Protein AF-A0A0U5G903-F1 (afdb_monomer)

Organism: Aspergillus calidoustus (NCBI:txid454130)

pLDDT: mean 80.15, std 19.23, range [27.41, 97.19]

Radius of gyration: 25.87 Å; Cα contacts (8 Å, |Δi|>4): 267; chains: 1; bounding box: 78×70×59 Å

Solvent-accessible surface area (backbone atoms only — not comparable to full-atom values): 19249 Å² total; per-residue (Å²): 139,86,89,85,83,87,89,78,86,83,84,82,90,82,92,77,82,84,83,79,85,84,84,78,91,81,90,80,86,76,85,75,76,83,71,77,80,76,66,64,77,61,52,74,67,58,49,51,54,47,32,60,74,69,70,55,80,85,77,70,96,72,55,81,90,75,46,58,74,77,49,39,68,55,55,50,51,54,58,53,55,73,69,65,47,68,85,56,57,73,64,58,85,56,73,97,38,63,57,57,46,50,53,48,51,54,52,45,52,50,50,53,51,47,52,53,51,52,51,52,41,58,76,67,66,56,51,71,67,57,51,46,65,71,41,48,55,68,74,48,40,70,54,73,38,59,56,54,32,93,87,78,72,22,23,64,64,78,74,93,71,77,88,69,60,78,47,67,70,60,29,54,55,47,51,55,58,54,72,73,61,47,70,43,80,77,56,67,73,66,48,53,66,54,50,76,78,48,83,84,68,58,64,36,42,76,40,68,59,43,48,45,53,43,87,93,39,63,80,44,34,60,35,42,32,71,76,31,48,43,55,28,37,35,23,30,40,61,41,74,68,53,50,54,54,41,74,75,38,79,85,63,67,46,58,41,51,62,97,56,87,50,51,27,60,53,76,45,79,44,76,85,77,79,72,76,92,51,81,77,60,59,70,57,49,68,45,40,49,63,57,49,49,49,38,47,54,39,54,52,50,50,55,51,65,75,72,111

Mean predicted aligned error: 11.22 Å

Foldseek 3Di:
DDDDDDDDDDDDDDDDDDDDDDDDDDDDDDDPDDDDDQQDADDLVRLVVVCVVVVNDDDDDDDLVRDDPQCSQVVVLVVVVVVDDLVDQLPDCPDPPVLVNVQSVVLNVLVVQLVVQVVVCVVVVHDPVSNCVRRVCSVCVVQVDAQAQPPPRAGCDDDPGDDAHSDPVSRVVVVVVVVPHDHDPDDPVVSVVVVVPDDRDGQKDKDAQFQFADPVCVVCNSHARRPQGFRMWMFTFCDPVNVVVCVVPVVQDFGRTPPDDGGGQTDDTDHDDDCPPPPPCSVVCSSCRVVVVRSVVSVVVVVVVVVD

Sequence (308 aa):
MKRRLPTCPYPMGGYLPPLKRLTSPDGIQPRISAMPPTARKSSPEQQRALLEKYNISIEGPVRPRDWPEKYSSIFALVRDAEKVCYEVYYRTDVRNDIARLLQVAQMSNRVEELVSRAYNLRMTSANEETWRMETEELILQRFKAEVDCHMCNKRRWLSDIQALPSCPIATEKLKRIQSTRSLCRCEEPVRAKWLAGSTPQQSFMAHAGCTVVDNSMLEIQNKVLAHHKPDRVISLERTHDIKRLMAANDDITPTVIKNDMDSCFPFLVIEAKSEKGTVGFDSIERQTAFPIRAMLDIQKRLETAGSA

Structure (mmCIF, N/CA/C/O backbone):
data_AF-A0A0U5G903-F1
#
_entry.id   AF-A0A0U5G903-F1
#
loop_
_atom_site.group_PDB
_atom_site.id
_atom_site.type_symbol
_atom_site.label_atom_id
_atom_site.label_alt_id
_atom_site.label_comp_id
_atom_site.label_asym_id
_atom_site.label_entity_id
_atom_site.label_seq_id
_atom_site.pdbx_PDB_ins_code
_atom_site.Cartn_x
_atom_site.Cartn_y
_atom_site.Cartn_z
_atom_site.occupancy
_atom_site.B_iso_or_equiv
_atom_site.auth_seq_id
_atom_site.auth_comp_id
_atom_site.auth_asym_id
_atom_site.auth_atom_id
_atom_site.pdbx_PDB_model_num
ATOM 1 N N . MET A 1 1 ? 51.072 14.874 3.341 1.00 37.84 1 MET A N 1
ATOM 2 C CA . MET A 1 1 ? 51.331 16.307 3.609 1.00 37.84 1 MET A CA 1
ATOM 3 C C . MET A 1 1 ? 50.118 16.904 4.306 1.00 37.84 1 MET A C 1
ATOM 5 O O . MET A 1 1 ? 49.009 16.733 3.825 1.00 37.84 1 MET A O 1
ATOM 9 N N . LYS A 1 2 ? 50.321 17.505 5.483 1.00 30.59 2 LYS A N 1
ATOM 10 C CA . LYS A 1 2 ? 49.299 18.215 6.273 1.00 30.59 2 LYS A CA 1
ATOM 11 C C . LYS A 1 2 ? 49.214 19.683 5.824 1.00 30.59 2 LYS A C 1
ATOM 13 O O . LYS A 1 2 ? 50.254 20.230 5.469 1.00 30.59 2 LYS A O 1
ATOM 18 N N . ARG A 1 3 ? 48.048 20.308 6.082 1.00 27.67 3 ARG A N 1
ATOM 19 C CA . ARG A 1 3 ? 47.694 21.760 6.063 1.00 27.67 3 ARG A CA 1
ATOM 20 C C . ARG A 1 3 ? 47.118 22.256 4.729 1.00 27.67 3 ARG A C 1
ATOM 22 O O . ARG A 1 3 ? 47.632 21.880 3.693 1.00 27.67 3 ARG A O 1
ATOM 29 N N . ARG A 1 4 ? 46.106 23.130 4.671 1.00 27.64 4 ARG A N 1
ATOM 30 C CA . ARG A 1 4 ? 45.238 23.842 5.644 1.00 27.64 4 ARG A CA 1
ATOM 31 C C . ARG A 1 4 ? 44.055 24.386 4.813 1.00 27.64 4 ARG A C 1
ATOM 33 O O . ARG A 1 4 ? 44.289 24.812 3.689 1.00 27.64 4 ARG A O 1
ATOM 40 N N . LEU A 1 5 ? 42.844 24.439 5.367 1.00 30.75 5 LEU A N 1
ATOM 41 C CA . LEU A 1 5 ? 41.755 25.287 4.853 1.00 30.75 5 LEU A CA 1
ATOM 42 C C . LEU A 1 5 ? 41.416 26.369 5.896 1.00 30.75 5 LEU A C 1
ATOM 44 O O . LEU A 1 5 ? 41.695 26.159 7.081 1.00 30.75 5 LEU A O 1
ATOM 48 N N . PRO A 1 6 ? 40.927 27.543 5.459 1.00 32.72 6 PRO A N 1
ATOM 49 C CA . PRO A 1 6 ? 41.022 28.782 6.219 1.00 32.72 6 PRO A CA 1
ATOM 50 C C . PRO A 1 6 ? 39.906 28.959 7.252 1.00 32.72 6 PRO A C 1
ATOM 52 O O . PRO A 1 6 ? 38.760 28.558 7.070 1.00 32.72 6 PRO A O 1
ATOM 55 N N . THR A 1 7 ? 40.290 29.612 8.342 1.00 30.00 7 THR A N 1
ATOM 56 C CA . THR A 1 7 ? 39.456 30.111 9.434 1.00 30.00 7 THR A CA 1
ATOM 57 C C . THR A 1 7 ? 38.572 31.266 8.966 1.00 30.00 7 THR A C 1
ATOM 59 O O . THR A 1 7 ? 39.087 32.242 8.421 1.00 30.00 7 THR A O 1
ATOM 62 N N . CYS A 1 8 ? 37.270 31.188 9.242 1.00 30.03 8 CYS A N 1
ATOM 63 C CA . CYS A 1 8 ? 36.337 32.308 9.122 1.00 30.03 8 CYS A CA 1
ATOM 64 C C . CYS A 1 8 ? 35.988 32.826 10.535 1.00 30.03 8 CYS A C 1
ATOM 66 O O . CYS A 1 8 ? 35.714 31.997 11.410 1.00 30.03 8 CYS A O 1
ATOM 68 N N . PRO A 1 9 ? 36.034 34.145 10.801 1.00 33.22 9 PRO A N 1
ATOM 69 C CA . PRO A 1 9 ? 35.799 34.703 12.128 1.00 33.22 9 PRO A CA 1
ATOM 70 C C . PRO A 1 9 ? 34.315 35.032 12.352 1.00 33.22 9 PRO A C 1
ATOM 72 O O . PRO A 1 9 ? 33.683 35.699 11.536 1.00 33.22 9 PRO A O 1
ATOM 75 N N . TYR A 1 10 ? 33.778 34.615 13.498 1.00 34.00 10 TYR A N 1
ATOM 76 C CA . TYR A 1 10 ? 32.550 35.173 14.071 1.00 34.00 10 TYR A CA 1
ATOM 77 C C . TYR A 1 10 ? 32.873 36.451 14.857 1.00 34.00 10 TYR A C 1
ATOM 79 O O . TYR A 1 10 ? 33.847 36.451 15.615 1.00 34.00 10 TYR A O 1
ATOM 87 N N . PRO A 1 11 ? 32.014 37.481 14.811 1.00 35.19 11 PRO A N 1
ATOM 88 C CA . PRO A 1 11 ? 31.857 38.420 15.905 1.00 35.19 11 PRO A CA 1
ATOM 89 C C . PRO A 1 11 ? 30.632 38.085 16.768 1.00 35.19 11 PRO A C 1
ATOM 91 O O . PRO A 1 11 ? 29.598 37.600 16.311 1.00 35.19 11 PRO A O 1
ATOM 94 N N . MET A 1 12 ? 30.817 38.362 18.053 1.00 31.81 12 MET A N 1
ATOM 95 C CA . MET A 1 12 ? 29.914 38.181 19.182 1.00 31.81 12 MET A CA 1
ATOM 96 C C . MET A 1 12 ? 28.789 39.226 19.230 1.00 31.81 12 MET A C 1
ATOM 98 O O . MET A 1 12 ? 29.006 40.380 18.880 1.00 31.81 12 MET A O 1
ATOM 102 N N . GLY A 1 13 ? 27.678 38.848 19.873 1.00 27.41 13 GLY A N 1
ATOM 103 C CA . GLY A 1 13 ? 27.028 39.696 20.880 1.00 27.41 13 GLY A CA 1
ATOM 104 C C . GLY A 1 13 ? 25.846 40.557 20.426 1.00 27.41 13 GLY A C 1
ATOM 105 O O . GLY A 1 13 ? 26.008 41.557 19.740 1.00 27.41 13 GLY A O 1
ATOM 106 N N . GLY A 1 14 ? 24.659 40.229 20.941 1.00 28.02 14 GLY A N 1
ATOM 107 C CA . GLY A 1 14 ? 23.480 41.094 20.902 1.00 28.02 14 GLY A CA 1
ATOM 108 C C . GLY A 1 14 ? 22.380 40.571 21.824 1.00 28.02 14 GLY A C 1
ATOM 109 O O . GLY A 1 14 ? 21.534 39.790 21.405 1.00 28.02 14 GLY A O 1
ATOM 110 N N . TYR A 1 15 ? 22.426 40.972 23.096 1.00 30.17 15 TYR A N 1
ATOM 111 C CA . TYR A 1 15 ? 21.359 40.771 24.079 1.00 30.17 15 TYR A CA 1
ATOM 112 C C . TYR A 1 15 ? 20.106 41.560 23.657 1.00 30.17 15 TYR A C 1
ATOM 114 O O . TYR A 1 15 ? 20.166 42.781 23.528 1.00 30.17 15 TYR A O 1
ATOM 122 N N . LEU A 1 16 ? 18.966 40.883 23.495 1.00 34.16 16 LEU A N 1
ATOM 123 C CA . LEU A 1 16 ? 17.644 41.510 23.383 1.00 34.16 16 LEU A CA 1
ATOM 124 C C . LEU A 1 16 ? 16.912 41.387 24.734 1.00 34.16 16 LEU A C 1
ATOM 126 O O . LEU A 1 16 ? 16.777 40.270 25.237 1.00 34.16 16 LEU A O 1
ATOM 130 N N . PRO A 1 17 ? 16.440 42.489 25.346 1.00 34.69 17 PRO A N 1
ATOM 131 C CA . PRO A 1 17 ? 15.673 42.430 26.585 1.00 34.69 17 PRO A CA 1
ATOM 132 C C . PRO A 1 17 ? 14.207 42.023 26.324 1.00 34.69 17 PRO A C 1
ATOM 134 O O . PRO A 1 17 ? 13.675 42.276 25.241 1.00 34.69 17 PRO A O 1
ATOM 137 N N . PRO A 1 18 ? 13.515 41.421 27.310 1.00 32.00 18 PRO A N 1
ATOM 138 C CA . PRO A 1 18 ? 12.133 40.984 27.149 1.00 32.00 18 PRO A CA 1
ATOM 139 C C . PRO A 1 18 ? 11.160 42.172 27.134 1.00 32.00 18 PRO A C 1
ATOM 141 O O . PRO A 1 18 ? 11.184 43.040 28.011 1.00 32.00 18 PRO A O 1
ATOM 144 N N . LEU A 1 19 ? 10.264 42.181 26.144 1.00 31.44 19 LEU A N 1
ATOM 145 C CA . LEU A 1 19 ? 9.172 43.145 26.025 1.00 31.44 19 LEU A CA 1
ATOM 146 C C . LEU A 1 19 ? 8.184 42.989 27.192 1.00 31.44 19 LEU A C 1
ATOM 148 O O . LEU A 1 19 ? 7.543 41.950 27.369 1.00 31.44 19 LEU A O 1
ATOM 152 N N . LYS A 1 20 ? 8.065 44.059 27.983 1.00 30.86 20 LYS A N 1
ATOM 153 C CA . LYS A 1 20 ? 7.070 44.226 29.044 1.00 30.86 20 LYS A CA 1
ATOM 154 C C . LYS A 1 20 ? 5.666 44.254 28.439 1.00 30.86 20 LYS A C 1
ATOM 156 O O . LYS A 1 20 ? 5.388 45.007 27.510 1.00 30.86 20 LYS A O 1
ATOM 161 N N . ARG A 1 21 ? 4.777 43.440 29.005 1.00 30.27 21 ARG A N 1
ATOM 162 C CA . ARG A 1 21 ? 3.352 43.389 28.676 1.00 30.27 21 ARG A CA 1
ATOM 163 C C . ARG A 1 21 ? 2.687 44.651 29.245 1.00 30.27 21 ARG A C 1
ATOM 165 O O . ARG A 1 21 ? 2.575 44.786 30.459 1.00 30.27 21 ARG A O 1
ATOM 172 N N . LEU A 1 22 ? 2.311 45.586 28.374 1.00 30.70 22 LEU A N 1
ATOM 173 C CA . LEU A 1 22 ? 1.506 46.757 28.727 1.00 30.70 22 LEU A CA 1
ATOM 174 C C . LEU A 1 22 ? 0.064 46.302 28.976 1.00 30.70 22 LEU A C 1
ATOM 176 O O . LEU A 1 22 ? -0.611 45.827 28.067 1.00 30.70 22 LEU A O 1
ATOM 180 N N . THR A 1 23 ? -0.395 46.423 30.217 1.00 32.38 23 THR A N 1
ATOM 181 C CA . THR A 1 23 ? -1.816 46.394 30.569 1.00 32.38 23 THR A CA 1
ATOM 182 C C . THR A 1 23 ? -2.372 47.804 30.421 1.00 32.38 23 THR A C 1
ATOM 184 O O . THR A 1 23 ? -1.852 48.719 31.058 1.00 32.38 23 THR A O 1
ATOM 187 N N . SER A 1 24 ? -3.434 47.973 29.638 1.00 30.20 24 SER A N 1
ATOM 188 C CA . SER A 1 24 ? -4.322 49.131 29.759 1.00 30.20 24 SER A CA 1
ATOM 189 C C . SER A 1 24 ? -5.750 48.624 29.979 1.00 30.20 24 SER A C 1
ATOM 191 O O . SER A 1 24 ? -6.123 47.620 29.361 1.00 30.20 24 SER A O 1
ATOM 193 N N . PRO A 1 25 ? -6.511 49.253 30.888 1.00 37.25 25 PRO A N 1
ATOM 194 C CA . PRO A 1 25 ? -7.883 48.894 31.197 1.00 37.25 25 PRO A CA 1
ATOM 195 C C . PRO A 1 25 ? -8.807 49.485 30.131 1.00 37.25 25 PRO A C 1
ATOM 197 O O . PRO A 1 25 ? -8.516 50.551 29.603 1.00 37.25 25 PRO A O 1
ATOM 200 N N . ASP A 1 26 ? -9.864 48.762 29.777 1.00 32.09 26 ASP A N 1
ATOM 201 C CA . ASP A 1 26 ? -11.225 49.292 29.636 1.00 32.09 26 ASP A CA 1
ATOM 202 C C . ASP A 1 26 ? -12.135 48.207 29.062 1.00 32.09 26 ASP A C 1
ATOM 204 O O . ASP A 1 26 ? -11.800 47.471 28.131 1.00 32.09 26 ASP A O 1
ATOM 208 N N . GLY A 1 27 ? -13.276 48.043 29.724 1.00 39.28 27 GLY A N 1
ATOM 209 C CA . GLY A 1 27 ? -14.225 46.979 29.465 1.00 39.28 27 GLY A CA 1
ATOM 210 C C . GLY A 1 27 ? -15.091 47.255 28.246 1.00 39.28 27 GLY A C 1
ATOM 211 O O . GLY A 1 27 ? -15.639 48.338 28.113 1.00 39.28 27 GLY A O 1
ATOM 212 N N . ILE A 1 28 ? -15.283 46.211 27.443 1.00 34.44 28 ILE A N 1
ATOM 213 C CA . ILE A 1 28 ? -16.536 45.828 26.781 1.00 34.44 28 ILE A CA 1
ATOM 214 C C . ILE A 1 28 ? -16.455 44.297 26.660 1.00 34.44 28 ILE A C 1
ATOM 216 O O . ILE A 1 28 ? -15.595 43.775 25.954 1.00 34.44 28 ILE A O 1
ATOM 220 N N . GLN A 1 29 ? -17.303 43.556 27.381 1.00 31.53 29 GLN A N 1
ATOM 221 C CA . GLN A 1 29 ? -17.444 42.107 27.184 1.00 31.53 29 GLN A CA 1
ATOM 222 C C . GLN A 1 29 ? -18.385 41.846 25.998 1.00 31.53 29 GLN A C 1
ATOM 224 O O . GLN A 1 29 ? -19.556 42.227 26.072 1.00 31.53 29 GLN A O 1
ATOM 229 N N . PRO A 1 30 ? -17.952 41.155 24.927 1.00 33.19 30 PRO A N 1
ATOM 230 C CA . PRO A 1 30 ? -18.876 40.608 23.950 1.00 33.19 30 PRO A CA 1
ATOM 231 C C . PRO A 1 30 ? -19.554 39.372 24.544 1.00 33.19 30 PRO A C 1
ATOM 233 O O . PRO A 1 30 ? -18.912 38.499 25.127 1.00 33.19 30 PRO A O 1
ATOM 236 N N . ARG A 1 31 ? -20.871 39.298 24.366 1.00 34.19 31 ARG A N 1
ATOM 237 C CA . ARG A 1 31 ? -21.726 38.161 24.715 1.00 34.19 31 ARG A CA 1
ATOM 238 C C . ARG A 1 31 ? -21.236 36.916 23.958 1.00 34.19 31 ARG A C 1
ATOM 240 O O . ARG A 1 31 ? -21.522 36.754 22.774 1.00 34.19 31 ARG A O 1
ATOM 247 N N . ILE A 1 32 ? -20.473 36.050 24.625 1.00 33.66 32 ILE A N 1
ATOM 248 C CA . ILE A 1 32 ? -20.038 34.767 24.063 1.00 33.66 32 ILE A CA 1
ATOM 249 C C . ILE A 1 32 ? -21.263 33.854 24.024 1.00 33.66 32 ILE A C 1
ATOM 251 O O . ILE A 1 32 ? -21.695 33.319 25.043 1.00 33.66 32 ILE A O 1
ATOM 255 N N . SER A 1 33 ? -21.843 33.704 22.833 1.00 34.72 33 SER A N 1
ATOM 256 C CA . SER A 1 33 ? -22.766 32.613 22.541 1.00 34.72 33 SER A CA 1
ATOM 257 C C . SER A 1 33 ? -22.019 31.302 22.779 1.00 34.72 33 SER A C 1
ATOM 259 O O . SER A 1 33 ? -20.973 31.068 22.173 1.00 34.72 33 SER A O 1
ATOM 261 N N . ALA A 1 34 ? -22.515 30.483 23.705 1.00 32.53 34 ALA A N 1
ATOM 262 C CA . ALA A 1 34 ? -21.896 29.222 24.080 1.00 32.53 34 ALA A CA 1
ATOM 263 C C . ALA A 1 34 ? -21.746 28.318 22.845 1.00 32.53 34 ALA A C 1
ATOM 265 O O . ALA A 1 34 ? -22.732 27.833 22.290 1.00 32.53 34 ALA A O 1
ATOM 266 N N . MET A 1 35 ? -20.503 28.100 22.411 1.00 32.78 35 MET A N 1
ATOM 267 C CA . MET A 1 35 ? -20.177 26.988 21.525 1.00 32.78 35 MET A CA 1
ATOM 268 C C . MET A 1 35 ? -20.476 25.676 22.266 1.00 32.78 35 MET A C 1
ATOM 270 O O . MET A 1 35 ? -20.206 25.588 23.469 1.00 32.78 35 MET A O 1
ATOM 274 N N . PRO A 1 36 ? -21.009 24.646 21.584 1.00 40.19 36 PRO A N 1
ATOM 275 C CA . PRO A 1 36 ? -21.171 23.332 22.191 1.00 40.19 36 PRO A CA 1
ATOM 276 C C . PRO A 1 36 ? -19.802 22.814 22.666 1.00 40.19 36 PRO A C 1
ATOM 278 O O . PRO A 1 36 ? -18.786 23.103 22.024 1.00 40.19 36 PRO A O 1
ATOM 281 N N . PRO A 1 37 ? -19.744 22.073 23.787 1.00 39.94 37 PRO A N 1
ATOM 282 C CA . PRO A 1 37 ? -18.482 21.648 24.372 1.00 39.94 37 PRO A CA 1
ATOM 283 C C . PRO A 1 37 ? -17.712 20.802 23.359 1.00 39.94 37 PRO A C 1
ATOM 285 O O . PRO A 1 37 ? -18.194 19.771 22.888 1.00 39.94 37 PRO A O 1
ATOM 288 N N . THR A 1 38 ? -16.504 21.245 23.017 1.00 53.19 38 THR A N 1
ATOM 289 C CA . THR A 1 38 ? -15.559 20.452 22.238 1.00 53.19 38 THR A CA 1
ATOM 290 C C . THR A 1 38 ? -15.302 19.155 23.001 1.00 53.19 38 THR A C 1
ATOM 292 O O . THR A 1 38 ? -14.844 19.168 24.144 1.00 53.19 38 THR A O 1
ATOM 295 N N . ALA A 1 39 ? -15.670 18.020 22.401 1.00 58.22 39 ALA A N 1
ATOM 296 C CA . ALA A 1 39 ? -15.499 16.711 23.017 1.00 58.22 39 ALA A CA 1
ATOM 297 C C . ALA A 1 39 ? -14.027 16.529 23.419 1.00 58.22 39 ALA A C 1
ATOM 299 O O . ALA A 1 39 ? -13.131 16.524 22.572 1.00 58.22 39 ALA A O 1
ATOM 300 N N . ARG A 1 40 ? -13.778 16.441 24.730 1.00 64.50 40 ARG A N 1
ATOM 301 C CA . ARG A 1 40 ? -12.436 16.348 25.310 1.00 64.50 40 ARG A CA 1
ATOM 302 C C . ARG A 1 40 ? -11.759 15.073 24.795 1.00 64.50 40 ARG A C 1
ATOM 304 O O . ARG A 1 40 ? -12.365 14.004 24.847 1.00 64.50 40 ARG A O 1
ATOM 311 N N . LYS A 1 41 ? -10.518 15.188 24.306 1.00 69.81 41 LYS A N 1
ATOM 312 C CA . LYS A 1 41 ? -9.709 14.041 23.861 1.00 69.81 41 LYS A CA 1
ATOM 313 C C . LYS A 1 41 ? -9.641 12.999 24.985 1.00 69.81 41 LYS A C 1
ATOM 315 O O . LYS A 1 41 ? -9.318 13.352 26.119 1.00 69.81 41 LYS A O 1
ATOM 320 N N . SER A 1 42 ? -9.962 11.743 24.675 1.00 74.88 42 SER A N 1
ATOM 321 C CA . SER A 1 42 ? -9.922 10.631 25.635 1.00 74.88 42 SER A CA 1
ATOM 322 C C . SER A 1 42 ? -8.511 10.417 26.203 1.00 74.88 42 SER A C 1
ATOM 324 O O . SER A 1 42 ? -7.537 10.516 25.449 1.00 74.88 42 SER A O 1
ATOM 326 N N . SER A 1 43 ? -8.394 10.060 27.485 1.00 82.06 43 SER A N 1
ATOM 327 C CA . SER A 1 43 ? -7.102 9.689 28.086 1.00 82.06 43 SER A CA 1
ATOM 328 C C . SER A 1 43 ? -6.581 8.341 27.547 1.00 82.06 43 SER A C 1
ATOM 330 O O . SER A 1 43 ? -7.369 7.556 27.006 1.00 82.06 43 SER A O 1
ATOM 332 N N . PRO A 1 44 ? -5.279 8.028 27.694 1.00 79.88 44 PRO A N 1
ATOM 333 C CA . PRO A 1 44 ? -4.723 6.731 27.296 1.00 79.88 44 PRO A CA 1
ATOM 334 C C . PRO A 1 44 ? -5.391 5.524 27.977 1.00 79.88 44 PRO A C 1
ATOM 336 O O . PRO A 1 44 ? -5.559 4.480 27.353 1.00 79.88 44 PRO A O 1
ATOM 339 N N . GLU A 1 45 ? -5.802 5.649 29.241 1.00 83.06 45 GLU A N 1
ATOM 340 C CA . GLU A 1 45 ? -6.524 4.603 29.986 1.00 83.06 45 GLU A CA 1
ATOM 341 C C . GLU A 1 45 ? -7.910 4.366 29.386 1.00 83.06 45 GLU A C 1
ATOM 343 O O . GLU A 1 45 ? -8.320 3.226 29.185 1.00 83.06 45 GLU A O 1
ATOM 348 N N . GLN A 1 46 ? -8.617 5.449 29.047 1.00 84.38 46 GLN A N 1
ATOM 349 C CA . GLN A 1 46 ? -9.921 5.366 28.391 1.00 84.38 46 GLN A CA 1
ATOM 350 C C . GLN A 1 46 ? -9.805 4.725 27.007 1.00 84.38 46 GLN A C 1
ATOM 352 O O . GLN A 1 46 ? -10.674 3.950 26.620 1.00 84.38 46 GLN A O 1
ATOM 357 N N . GLN A 1 47 ? -8.732 5.020 26.268 1.00 82.94 47 GLN A N 1
ATOM 358 C CA . GLN A 1 47 ? -8.463 4.383 24.979 1.00 82.94 47 GLN A CA 1
ATOM 359 C C . GLN A 1 47 ? -8.216 2.883 25.138 1.00 82.94 47 GLN A C 1
ATOM 361 O O . GLN A 1 47 ? -8.810 2.111 24.395 1.00 82.94 47 GLN A O 1
ATOM 366 N N . ARG A 1 48 ? -7.428 2.458 26.133 1.00 83.69 48 ARG A N 1
ATOM 367 C CA . ARG A 1 48 ? -7.210 1.031 26.429 1.00 83.69 48 ARG A CA 1
ATOM 368 C C . ARG A 1 48 ? -8.508 0.300 26.777 1.00 83.69 48 ARG A C 1
ATOM 370 O O . ARG A 1 48 ? -8.794 -0.728 26.176 1.00 83.69 48 ARG A O 1
ATOM 377 N N . ALA A 1 49 ? -9.342 0.880 27.639 1.00 86.69 49 ALA A N 1
ATOM 378 C CA . ALA A 1 49 ? -10.651 0.311 27.965 1.00 86.69 49 ALA A CA 1
ATOM 379 C C . ALA A 1 49 ? -11.569 0.194 26.731 1.00 86.69 49 ALA A C 1
ATOM 381 O O . ALA A 1 49 ? -12.360 -0.741 26.623 1.00 86.69 49 ALA A O 1
ATOM 382 N N . LEU A 1 50 ? -11.465 1.128 25.777 1.00 88.00 50 LEU A N 1
ATOM 383 C CA . LEU A 1 50 ? -12.186 1.031 24.508 1.00 88.00 50 LEU A CA 1
ATOM 384 C C . LEU A 1 50 ? -11.611 -0.068 23.604 1.00 88.00 50 LEU A C 1
ATOM 386 O O . LEU A 1 50 ? -12.390 -0.780 22.983 1.00 88.00 50 LEU A O 1
ATOM 390 N N . LEU A 1 51 ? -10.289 -0.253 23.535 1.00 88.94 51 LEU A N 1
ATOM 391 C CA . LEU A 1 51 ? -9.703 -1.367 22.774 1.00 88.94 51 LEU A CA 1
ATOM 392 C C . LEU A 1 51 ? -10.224 -2.716 23.293 1.00 88.94 51 LEU A C 1
ATOM 394 O O . LEU A 1 51 ? -10.695 -3.530 22.501 1.00 88.94 51 LEU A O 1
ATOM 398 N N . GLU A 1 52 ? -10.245 -2.902 24.615 1.00 88.94 52 GLU A N 1
ATOM 399 C CA . GLU A 1 52 ? -10.809 -4.094 25.262 1.00 88.94 52 GLU A CA 1
AT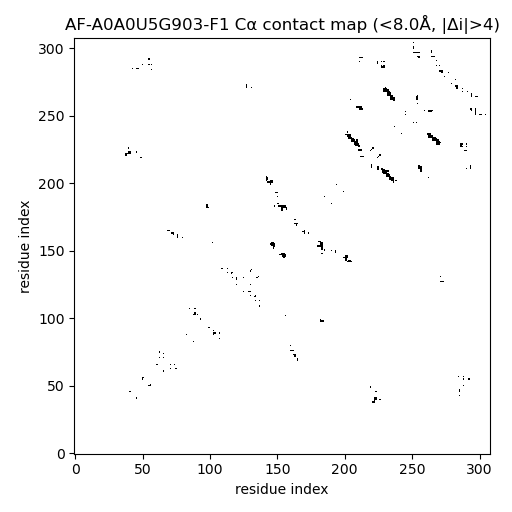OM 400 C C . GLU A 1 52 ? -12.305 -4.255 24.958 1.00 88.94 52 GLU A C 1
ATOM 402 O O . GLU A 1 52 ? -12.742 -5.319 24.521 1.00 88.94 52 GLU A O 1
ATOM 407 N N . LYS A 1 53 ? -13.096 -3.182 25.109 1.00 89.31 53 LYS A N 1
ATOM 408 C CA . LYS A 1 53 ? -14.543 -3.196 24.836 1.00 89.31 53 LYS A CA 1
ATOM 409 C C . LYS A 1 53 ? -14.874 -3.612 23.401 1.00 89.31 53 LYS A C 1
ATOM 411 O O . LYS A 1 53 ? -15.863 -4.306 23.180 1.00 89.31 53 LYS A O 1
ATOM 416 N N . TYR A 1 54 ? -14.073 -3.172 22.433 1.00 87.50 54 TYR A N 1
ATOM 417 C CA . TYR A 1 54 ? -14.271 -3.475 21.014 1.00 87.50 54 TYR A CA 1
ATOM 418 C C . TYR A 1 54 ? -13.513 -4.721 20.549 1.00 87.50 54 TYR A C 1
ATOM 420 O O . TYR A 1 54 ? -13.496 -5.000 19.348 1.00 87.50 54 TYR A O 1
ATOM 428 N N . ASN A 1 55 ? -12.931 -5.475 21.489 1.00 90.00 55 ASN A N 1
ATOM 429 C CA . ASN A 1 55 ? -12.175 -6.696 21.242 1.00 90.00 55 ASN A CA 1
ATOM 430 C C . ASN A 1 55 ? -11.059 -6.501 20.199 1.00 90.00 55 ASN A C 1
ATOM 432 O O . ASN A 1 55 ? -10.894 -7.301 19.278 1.00 90.00 55 ASN A O 1
ATOM 436 N N . ILE A 1 56 ? -10.327 -5.393 20.322 1.00 90.81 56 ILE A N 1
ATOM 437 C CA . ILE A 1 56 ? -9.170 -5.079 19.487 1.00 90.81 56 ILE A CA 1
ATOM 438 C C . ILE A 1 56 ? -7.918 -5.489 20.261 1.00 90.81 56 ILE A C 1
ATOM 440 O O . ILE A 1 56 ? -7.551 -4.826 21.232 1.00 90.81 56 ILE A O 1
ATOM 444 N N . SER A 1 57 ? -7.249 -6.555 19.819 1.00 89.38 57 SER A N 1
ATOM 445 C CA . SER A 1 57 ? -5.887 -6.871 20.254 1.00 89.38 57 SER A CA 1
ATOM 446 C C . SER A 1 57 ? -4.887 -6.363 19.219 1.00 89.38 57 SER A C 1
ATOM 448 O O . SER A 1 57 ? -5.099 -6.471 18.010 1.00 89.38 57 SER A O 1
ATOM 450 N N . ILE A 1 58 ? -3.789 -5.788 19.704 1.00 86.81 58 ILE A N 1
ATOM 451 C CA . ILE A 1 58 ? -2.623 -5.490 18.879 1.00 86.81 58 ILE A CA 1
ATOM 452 C C . ILE A 1 58 ? -1.554 -6.473 19.304 1.00 86.81 58 ILE A C 1
ATOM 454 O O . ILE A 1 58 ? -0.890 -6.330 20.329 1.00 86.81 58 ILE A O 1
ATOM 458 N N . GLU A 1 59 ? -1.460 -7.537 18.530 1.00 83.50 59 GLU A N 1
ATOM 459 C CA . GLU A 1 59 ? -0.446 -8.551 18.713 1.00 83.50 59 GLU A CA 1
ATOM 460 C C . GLU A 1 59 ? 0.788 -8.039 17.977 1.00 83.50 59 GLU A C 1
ATOM 462 O O . GLU A 1 59 ? 0.723 -7.780 16.777 1.00 83.50 59 GLU A O 1
ATOM 467 N N . GLY A 1 60 ? 1.876 -7.789 18.711 1.00 82.56 60 GLY A N 1
ATOM 468 C CA . GLY A 1 60 ? 3.136 -7.311 18.142 1.00 82.56 60 GLY A CA 1
ATOM 469 C C . GLY A 1 60 ? 3.766 -8.340 17.184 1.00 82.56 60 GLY A C 1
ATOM 470 O O . GLY A 1 60 ? 3.094 -8.945 16.355 1.00 82.56 60 GLY A O 1
ATOM 471 N N . PRO A 1 61 ? 5.079 -8.602 17.244 1.00 83.50 61 PRO A N 1
ATOM 472 C CA . PRO A 1 61 ? 5.684 -9.624 16.390 1.00 83.50 61 PRO A CA 1
ATOM 473 C C . PRO A 1 61 ? 5.154 -11.044 16.695 1.00 83.50 61 PRO A C 1
ATOM 475 O O . PRO A 1 61 ? 5.669 -11.740 17.570 1.00 83.50 61 PRO A O 1
ATOM 478 N N . VAL A 1 62 ? 4.141 -11.496 15.948 1.00 89.62 62 VAL A N 1
ATOM 479 C CA . VAL A 1 62 ? 3.567 -12.849 16.057 1.00 89.62 62 VAL A CA 1
ATOM 480 C C . VAL A 1 62 ? 4.409 -13.852 15.265 1.00 89.62 62 VAL A C 1
ATOM 482 O O . VAL A 1 62 ? 4.834 -13.579 14.135 1.00 89.62 62 VAL A O 1
ATOM 485 N N . ARG A 1 63 ? 4.665 -15.031 15.850 1.00 91.38 63 ARG A N 1
ATOM 486 C CA . ARG A 1 63 ? 5.442 -16.098 15.197 1.00 91.38 63 ARG A CA 1
ATOM 487 C C . ARG A 1 63 ? 4.620 -16.743 14.075 1.00 91.38 63 ARG A C 1
ATOM 489 O O . ARG A 1 63 ? 3.414 -16.887 14.238 1.00 91.38 63 ARG A O 1
ATOM 496 N N . PRO A 1 64 ? 5.254 -17.247 12.998 1.00 93.06 64 PRO A N 1
ATOM 497 C CA . PRO A 1 64 ? 4.534 -17.847 11.870 1.00 93.06 64 PRO A CA 1
ATOM 498 C C . PRO A 1 64 ? 3.532 -18.951 12.227 1.00 93.06 64 PRO A C 1
ATOM 500 O O . PRO A 1 64 ? 2.493 -19.069 11.592 1.00 93.06 64 PRO A O 1
ATOM 503 N N . ARG A 1 65 ? 3.826 -19.744 13.263 1.00 93.62 65 ARG A N 1
ATOM 504 C CA . ARG A 1 65 ? 2.950 -20.825 13.749 1.00 93.62 65 ARG A CA 1
ATOM 505 C C . ARG A 1 65 ? 1.670 -20.340 14.438 1.00 93.62 65 ARG A C 1
ATOM 507 O O . ARG A 1 65 ? 0.741 -21.118 14.580 1.00 93.62 65 ARG A O 1
ATOM 514 N N . ASP A 1 66 ? 1.672 -19.090 14.890 1.00 93.69 66 ASP A N 1
ATOM 515 C CA . ASP A 1 66 ? 0.581 -18.464 15.633 1.00 93.69 66 ASP A CA 1
ATOM 516 C C . ASP A 1 66 ? -0.242 -17.538 14.706 1.00 93.69 66 ASP A C 1
ATOM 518 O O . ASP A 1 66 ? -1.163 -16.857 15.146 1.00 93.69 66 ASP A O 1
ATOM 522 N N . TRP A 1 67 ? 0.079 -17.490 13.404 1.00 93.25 67 TRP A N 1
ATOM 523 C CA . TRP A 1 67 ? -0.670 -16.701 12.428 1.00 93.25 67 TRP A CA 1
ATOM 524 C C . TRP A 1 67 ? -2.045 -17.313 12.127 1.00 93.25 67 TRP A C 1
ATOM 526 O O . TRP A 1 67 ? -2.151 -18.530 11.964 1.00 93.25 67 TRP A O 1
ATOM 536 N N . PRO A 1 68 ? -3.090 -16.485 11.929 1.00 91.69 68 PRO A N 1
ATOM 537 C CA . PRO A 1 68 ? -4.372 -16.955 11.426 1.00 91.69 68 PRO A CA 1
ATOM 538 C C . PRO A 1 68 ? -4.218 -17.651 10.072 1.00 91.69 68 PRO A C 1
ATOM 540 O O . PRO A 1 68 ? -3.688 -17.071 9.120 1.00 91.69 68 PRO A O 1
ATOM 543 N N . GLU A 1 69 ? -4.745 -18.871 9.963 1.00 90.81 69 GLU A N 1
ATOM 544 C CA . GLU A 1 69 ? -4.596 -19.726 8.778 1.00 90.81 69 GLU A CA 1
ATOM 545 C C . GLU A 1 69 ? -5.003 -19.003 7.484 1.00 90.81 69 GLU A C 1
ATOM 547 O O . GLU A 1 69 ? -4.242 -18.997 6.514 1.00 90.81 69 GLU A O 1
ATOM 552 N N . LYS A 1 70 ? -6.135 -18.281 7.514 1.00 87.69 70 LYS A N 1
ATOM 553 C CA . LYS A 1 70 ? -6.677 -17.506 6.381 1.00 87.69 70 LYS A CA 1
ATOM 554 C C . LYS A 1 70 ? -5.671 -16.512 5.780 1.00 87.69 70 LYS A C 1
ATOM 556 O O . LYS A 1 70 ? -5.706 -16.286 4.570 1.00 87.69 70 LYS A O 1
ATOM 561 N N . TYR A 1 71 ? -4.809 -15.906 6.598 1.00 88.88 71 TYR A N 1
ATOM 562 C CA . TYR A 1 71 ? -3.888 -14.834 6.187 1.00 88.88 71 TYR A CA 1
ATOM 563 C C . TYR A 1 71 ? -2.414 -15.251 6.221 1.00 88.88 71 TYR A C 1
ATOM 565 O O . TYR A 1 71 ? -1.543 -14.462 5.858 1.00 88.88 71 TYR A O 1
ATOM 573 N N . SER A 1 72 ? -2.132 -16.496 6.610 1.00 91.31 72 SER A N 1
ATOM 574 C CA . SER A 1 72 ? -0.778 -17.036 6.758 1.00 91.31 72 SER A CA 1
ATOM 575 C C . SER A 1 72 ? 0.087 -16.848 5.505 1.00 91.31 72 SER A C 1
ATOM 577 O O . SER A 1 72 ? 1.243 -16.440 5.605 1.00 91.31 72 SER A O 1
ATOM 579 N N . SER A 1 73 ? -0.481 -17.060 4.314 1.00 90.69 73 SER A N 1
ATOM 580 C CA . SER A 1 73 ? 0.207 -16.871 3.031 1.00 90.69 73 SER A CA 1
ATOM 581 C C . SER A 1 73 ? 0.552 -15.406 2.747 1.00 90.69 73 SER A C 1
ATOM 583 O O . SER A 1 73 ? 1.628 -15.116 2.229 1.00 90.69 73 SER A O 1
ATOM 585 N N . ILE A 1 74 ? -0.326 -14.471 3.118 1.00 91.25 74 ILE A N 1
ATOM 586 C CA . ILE A 1 74 ? -0.088 -13.031 2.967 1.00 91.25 74 ILE A CA 1
ATOM 587 C C . ILE A 1 74 ? 1.026 -12.591 3.919 1.00 91.25 74 ILE A C 1
ATOM 589 O O . ILE A 1 74 ? 1.945 -11.887 3.505 1.00 91.25 74 ILE A O 1
ATOM 593 N N . PHE A 1 75 ? 0.996 -13.042 5.173 1.00 92.00 75 PHE A N 1
ATOM 594 C CA . PHE A 1 75 ? 2.051 -12.738 6.142 1.00 92.00 75 PHE A CA 1
ATOM 595 C C . PHE A 1 75 ? 3.398 -13.349 5.747 1.00 92.00 75 PHE A C 1
ATOM 597 O O . PHE A 1 75 ? 4.432 -12.696 5.896 1.00 92.00 75 PHE A O 1
ATOM 604 N N . ALA A 1 76 ? 3.400 -14.550 5.162 1.00 91.75 76 ALA A N 1
ATOM 605 C CA . ALA A 1 76 ? 4.604 -15.150 4.596 1.00 91.75 76 ALA A CA 1
ATOM 606 C C . ALA A 1 76 ? 5.192 -14.281 3.472 1.00 91.75 76 ALA A C 1
ATOM 608 O O . ALA A 1 76 ? 6.387 -14.005 3.490 1.00 91.75 76 ALA A O 1
ATOM 609 N N . LEU A 1 77 ? 4.357 -13.761 2.565 1.00 92.69 77 LEU A N 1
ATOM 610 C CA . LEU A 1 77 ? 4.807 -12.852 1.505 1.00 92.69 77 LEU A CA 1
ATOM 611 C C . LEU A 1 77 ? 5.401 -11.548 2.048 1.00 92.69 77 LEU A C 1
ATOM 613 O O . LEU A 1 77 ? 6.383 -11.055 1.498 1.00 92.69 77 LEU A O 1
ATOM 617 N N . VAL A 1 78 ? 4.842 -10.995 3.129 1.00 90.50 78 VAL A N 1
ATOM 618 C CA . VAL A 1 78 ? 5.428 -9.822 3.801 1.00 90.50 78 VAL A CA 1
ATOM 619 C C . VAL A 1 78 ? 6.815 -10.164 4.355 1.00 90.50 78 VAL A C 1
ATOM 621 O O . VAL A 1 78 ? 7.756 -9.403 4.148 1.00 90.50 78 VAL A O 1
ATOM 624 N N . ARG A 1 79 ? 6.987 -11.340 4.975 1.00 90.94 79 ARG A N 1
ATOM 625 C CA . ARG A 1 79 ? 8.309 -11.813 5.428 1.00 90.94 79 ARG A CA 1
ATOM 626 C C . ARG A 1 79 ? 9.272 -12.095 4.283 1.00 90.94 79 ARG A C 1
ATOM 628 O O . ARG A 1 79 ? 10.474 -11.918 4.445 1.00 90.94 79 ARG A O 1
ATOM 635 N N . ASP A 1 80 ? 8.780 -12.533 3.133 1.00 90.88 80 ASP A N 1
ATOM 636 C CA . ASP A 1 80 ? 9.614 -12.702 1.947 1.00 90.88 80 ASP A CA 1
ATOM 637 C C . ASP A 1 80 ? 10.050 -11.350 1.372 1.00 90.88 80 ASP A C 1
ATOM 639 O O . ASP A 1 80 ? 11.187 -11.224 0.921 1.00 90.88 80 ASP A O 1
ATOM 643 N N . ALA A 1 81 ? 9.206 -10.318 1.478 1.00 90.94 81 ALA A N 1
ATOM 644 C CA . ALA A 1 81 ? 9.573 -8.950 1.122 1.00 90.94 81 ALA A CA 1
ATOM 645 C C . ALA A 1 81 ? 10.733 -8.411 1.964 1.00 90.94 81 ALA A C 1
ATOM 647 O O . ALA A 1 81 ? 11.629 -7.770 1.420 1.00 90.94 81 ALA A O 1
ATOM 648 N N . GLU A 1 82 ? 10.758 -8.721 3.263 1.00 89.88 82 GLU A N 1
ATOM 649 C CA . GLU A 1 82 ? 11.852 -8.334 4.169 1.00 89.88 82 GLU A CA 1
ATOM 650 C C . GLU A 1 82 ? 13.210 -8.922 3.751 1.00 89.88 82 GLU A C 1
ATOM 652 O O . GLU A 1 82 ? 14.252 -8.354 4.068 1.00 89.88 82 GLU A O 1
ATOM 657 N N . LYS A 1 83 ? 13.221 -10.047 3.024 1.00 89.50 83 LYS A N 1
ATOM 658 C CA . LYS A 1 83 ? 14.455 -10.705 2.559 1.00 89.50 83 LYS A CA 1
ATOM 659 C C . LYS A 1 83 ? 15.034 -10.066 1.296 1.00 89.50 83 LYS A C 1
ATOM 661 O O . LYS A 1 83 ? 16.116 -10.461 0.858 1.00 89.50 83 LYS A O 1
ATOM 666 N N . VAL A 1 84 ? 14.325 -9.123 0.673 1.00 90.56 84 VAL A N 1
ATOM 667 C CA . VAL A 1 84 ? 14.794 -8.449 -0.541 1.00 90.56 84 VAL A CA 1
ATOM 668 C C . VAL A 1 84 ? 15.837 -7.399 -0.165 1.00 90.56 84 VAL A C 1
ATOM 670 O O . VAL A 1 84 ? 15.510 -6.277 0.213 1.00 90.56 84 VAL A O 1
ATOM 673 N N . CYS A 1 85 ? 17.111 -7.761 -0.301 1.00 90.56 85 CYS A N 1
ATOM 674 C CA . CYS A 1 85 ? 18.228 -6.843 -0.085 1.00 90.56 85 CYS A CA 1
ATOM 675 C C . CYS A 1 85 ? 18.547 -6.047 -1.354 1.00 90.56 85 CYS A C 1
ATOM 677 O O . CYS A 1 85 ? 18.587 -6.611 -2.454 1.00 90.56 85 CYS A O 1
ATOM 679 N N . TYR A 1 86 ? 18.847 -4.754 -1.195 1.00 91.12 86 TYR A N 1
ATOM 680 C CA . TYR A 1 86 ? 19.214 -3.870 -2.304 1.00 91.12 86 TYR A CA 1
ATOM 681 C C . TYR A 1 86 ? 20.371 -4.449 -3.120 1.00 91.12 86 TYR A C 1
ATOM 683 O O . TYR A 1 86 ? 20.281 -4.528 -4.344 1.00 91.12 86 TYR A O 1
ATOM 691 N N . GLU A 1 87 ? 21.410 -4.932 -2.433 1.00 90.69 87 GLU A N 1
ATOM 692 C CA . GLU A 1 87 ? 22.673 -5.411 -3.001 1.00 90.69 87 GLU A CA 1
ATOM 693 C C . GLU A 1 87 ? 22.491 -6.606 -3.939 1.00 90.69 87 GLU A C 1
ATOM 695 O O . GLU A 1 87 ? 23.273 -6.809 -4.869 1.00 90.69 87 GLU A O 1
ATOM 700 N N . VAL A 1 88 ? 21.458 -7.404 -3.673 1.00 90.44 88 VAL A N 1
ATOM 701 C CA . VAL A 1 88 ? 21.064 -8.541 -4.503 1.00 90.44 88 VAL A CA 1
ATOM 702 C C . VAL A 1 88 ? 20.133 -8.063 -5.612 1.00 90.44 88 VAL A C 1
ATOM 704 O O . VAL A 1 88 ? 20.330 -8.410 -6.774 1.00 90.44 88 VAL A O 1
ATOM 707 N N . TYR A 1 89 ? 19.156 -7.222 -5.270 1.00 90.88 89 TYR A N 1
ATOM 708 C CA . TYR A 1 89 ? 18.130 -6.753 -6.192 1.00 90.88 89 TYR A CA 1
ATOM 709 C C . TYR A 1 89 ? 18.716 -6.010 -7.401 1.00 90.88 89 TYR A C 1
ATOM 711 O O . TYR A 1 89 ? 18.379 -6.346 -8.537 1.00 90.88 89 TYR A O 1
ATOM 719 N N . TYR A 1 90 ? 19.636 -5.059 -7.192 1.00 89.00 90 TYR A N 1
ATOM 720 C CA . TYR A 1 90 ? 20.204 -4.263 -8.293 1.00 89.00 90 TYR A CA 1
ATOM 721 C C . TYR A 1 90 ? 21.066 -5.095 -9.261 1.00 89.00 90 TYR A C 1
ATOM 723 O O . TYR A 1 90 ? 21.283 -4.691 -10.401 1.00 89.00 90 TYR A O 1
ATOM 731 N N . ARG A 1 91 ? 21.550 -6.263 -8.815 1.00 88.06 91 ARG A N 1
ATOM 732 C CA . ARG A 1 91 ? 22.363 -7.203 -9.604 1.00 88.06 91 ARG A CA 1
ATOM 733 C C . ARG A 1 91 ? 21.544 -8.291 -10.286 1.00 88.06 91 ARG A C 1
ATOM 735 O O . ARG A 1 91 ? 22.131 -9.196 -10.875 1.00 88.06 91 ARG A O 1
ATOM 742 N N . THR A 1 92 ? 20.218 -8.253 -10.171 1.00 85.06 92 THR A N 1
ATOM 743 C CA . THR A 1 92 ? 19.361 -9.300 -10.731 1.00 85.06 92 THR A CA 1
ATOM 744 C C . THR A 1 92 ? 19.599 -9.406 -12.237 1.00 85.06 92 THR A C 1
ATOM 746 O O . THR A 1 92 ? 19.293 -8.473 -12.979 1.00 85.06 92 THR A O 1
ATOM 749 N N . ASP A 1 93 ? 20.136 -10.544 -12.689 1.00 78.00 93 ASP A N 1
ATOM 750 C CA . ASP A 1 93 ? 20.273 -10.833 -14.114 1.00 78.00 93 ASP A CA 1
ATOM 751 C C . ASP A 1 93 ? 18.882 -11.056 -14.707 1.00 78.00 93 ASP A C 1
ATOM 753 O O . ASP A 1 93 ? 18.197 -12.042 -14.435 1.00 78.00 93 ASP A O 1
ATOM 757 N N . VAL A 1 94 ? 18.451 -10.094 -15.507 1.00 78.62 94 VAL A N 1
ATOM 758 C CA . VAL A 1 94 ? 17.133 -10.077 -16.142 1.00 78.62 94 VAL A CA 1
ATOM 759 C C . VAL A 1 94 ? 17.203 -10.473 -17.620 1.00 78.62 94 VAL A C 1
ATOM 761 O O . VAL A 1 94 ? 16.207 -10.344 -18.333 1.00 78.62 94 VAL A O 1
ATOM 764 N N . ARG A 1 95 ? 18.339 -11.039 -18.072 1.00 74.69 95 ARG A N 1
ATOM 765 C CA . ARG A 1 95 ? 18.587 -11.476 -19.459 1.00 74.69 95 ARG A CA 1
ATOM 766 C C . ARG A 1 95 ? 18.176 -10.385 -20.467 1.00 74.69 95 ARG A C 1
ATOM 768 O O . ARG A 1 95 ? 18.055 -9.216 -20.118 1.00 74.69 95 ARG A O 1
ATOM 775 N N . ASN A 1 96 ? 17.956 -10.730 -21.735 1.00 76.12 96 ASN A N 1
ATOM 776 C CA . ASN 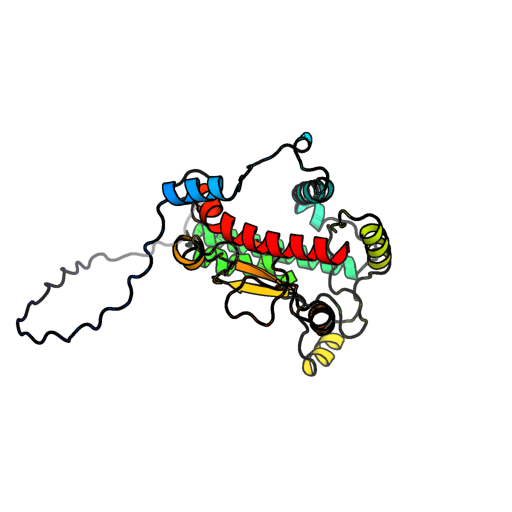A 1 96 ? 17.578 -9.782 -22.797 1.00 76.12 96 ASN A CA 1
ATOM 777 C C . ASN A 1 96 ? 16.188 -9.103 -22.610 1.00 76.12 96 ASN A C 1
ATOM 779 O O . ASN A 1 96 ? 15.599 -8.643 -23.590 1.00 76.12 96 ASN A O 1
ATOM 783 N N . ASP A 1 97 ? 15.622 -9.034 -21.396 1.00 88.62 97 ASP A N 1
ATOM 784 C CA . ASP A 1 97 ? 14.383 -8.303 -21.115 1.00 88.62 97 ASP A CA 1
ATOM 785 C C . ASP A 1 97 ? 14.657 -6.847 -20.708 1.00 88.62 97 ASP A C 1
ATOM 787 O O . ASP A 1 97 ? 14.697 -6.475 -19.534 1.00 88.62 97 ASP A O 1
ATOM 791 N N . ILE A 1 98 ? 14.808 -5.996 -21.724 1.00 86.88 98 ILE A N 1
ATOM 792 C CA . ILE A 1 98 ? 15.080 -4.557 -21.575 1.00 86.88 98 ILE A CA 1
ATOM 793 C C . ILE A 1 98 ? 14.028 -3.856 -20.703 1.00 86.88 98 ILE A C 1
ATOM 795 O O . ILE A 1 98 ? 14.368 -2.996 -19.894 1.00 86.88 98 ILE A O 1
ATOM 799 N N . ALA A 1 99 ? 12.749 -4.223 -20.823 1.00 88.12 99 ALA A N 1
ATOM 800 C CA . ALA A 1 99 ? 11.694 -3.583 -20.036 1.00 88.12 99 ALA A CA 1
ATOM 801 C C . ALA A 1 99 ? 11.861 -3.871 -18.538 1.00 88.12 99 ALA A C 1
ATOM 803 O O . ALA A 1 99 ? 11.677 -2.991 -17.695 1.00 88.12 99 ALA A O 1
ATOM 804 N N . ARG A 1 100 ? 12.262 -5.101 -18.209 1.00 90.12 100 ARG A N 1
ATOM 805 C CA . ARG A 1 100 ? 12.542 -5.507 -16.837 1.00 90.12 100 ARG A CA 1
ATOM 806 C C . ARG A 1 100 ? 13.825 -4.864 -16.305 1.00 90.12 100 ARG A C 1
ATOM 808 O O . ARG A 1 100 ? 13.804 -4.390 -15.170 1.00 90.12 100 ARG A O 1
ATOM 815 N N . LEU A 1 101 ? 14.881 -4.773 -17.122 1.00 89.69 101 LEU A N 1
ATOM 816 C CA . LEU A 1 101 ? 16.103 -4.014 -16.805 1.00 89.69 101 LEU A CA 1
ATOM 817 C C . LEU A 1 101 ? 15.777 -2.573 -16.402 1.00 89.69 101 LEU A C 1
ATOM 819 O O . LEU A 1 101 ? 16.222 -2.111 -15.353 1.00 89.69 101 LEU A O 1
ATOM 823 N N . LEU A 1 102 ? 14.951 -1.884 -17.194 1.00 89.25 102 LEU A N 1
ATOM 824 C CA . LEU A 1 102 ? 14.538 -0.509 -16.908 1.00 89.25 102 LEU A CA 1
ATOM 825 C C . LEU A 1 102 ? 13.763 -0.398 -15.591 1.00 89.25 102 LEU A C 1
ATOM 827 O O . LEU A 1 102 ? 14.022 0.517 -14.814 1.00 89.25 102 LEU A O 1
ATOM 831 N N . GLN A 1 103 ? 12.853 -1.334 -15.302 1.00 90.44 103 GLN A N 1
ATOM 832 C CA . GLN A 1 103 ? 12.130 -1.337 -14.028 1.00 90.44 103 GLN A CA 1
ATOM 833 C C . GLN A 1 103 ? 13.075 -1.521 -12.829 1.00 90.44 103 GLN A C 1
ATOM 835 O O . GLN A 1 103 ? 12.909 -0.846 -11.809 1.00 90.44 103 GLN A O 1
ATOM 840 N N . VAL A 1 104 ? 14.041 -2.443 -12.926 1.00 92.06 104 VAL A N 1
ATOM 841 C CA . VAL A 1 104 ? 15.040 -2.665 -11.868 1.00 92.06 104 VAL A CA 1
ATOM 842 C C . VAL A 1 104 ? 15.870 -1.400 -11.667 1.00 92.06 104 VAL A C 1
ATOM 844 O O . VAL A 1 104 ? 15.944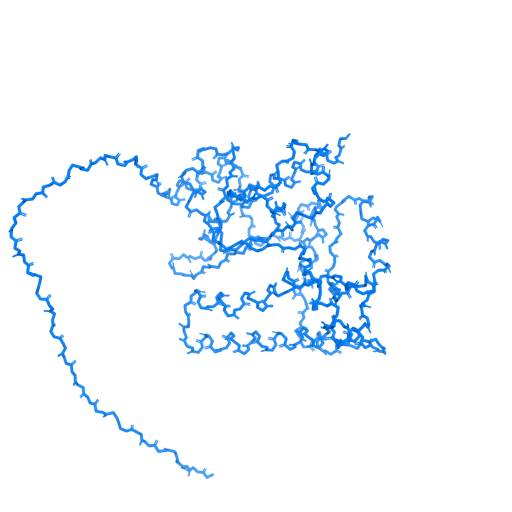 -0.919 -10.541 1.00 92.06 104 VAL A O 1
ATOM 847 N N . ALA A 1 105 ? 16.378 -0.797 -12.745 1.00 91.25 105 ALA A N 1
ATOM 848 C CA . ALA A 1 105 ? 17.149 0.444 -12.686 1.00 91.25 105 ALA A CA 1
ATOM 849 C C . ALA A 1 105 ? 16.358 1.607 -12.061 1.00 91.25 105 ALA A C 1
ATOM 851 O O . ALA A 1 105 ? 16.873 2.313 -11.199 1.00 91.25 105 ALA A O 1
ATOM 852 N N . GLN A 1 106 ? 15.083 1.784 -12.427 1.00 91.31 106 GLN A N 1
ATOM 853 C CA . GLN A 1 106 ? 14.216 2.810 -11.835 1.00 91.31 106 GLN A CA 1
ATOM 854 C C . GLN A 1 106 ? 14.010 2.603 -10.333 1.00 91.31 106 GLN A C 1
ATOM 856 O O . GLN A 1 106 ? 14.054 3.562 -9.563 1.00 91.31 106 GLN A O 1
ATOM 861 N N . MET A 1 107 ? 13.784 1.357 -9.906 1.00 92.25 107 MET A N 1
ATOM 862 C CA . MET A 1 107 ? 13.683 1.039 -8.484 1.00 92.25 107 MET A CA 1
ATOM 863 C C . MET A 1 107 ? 15.004 1.322 -7.766 1.00 92.25 107 MET A C 1
ATOM 865 O O . MET A 1 107 ? 14.979 1.914 -6.691 1.00 92.25 107 MET A O 1
ATOM 869 N N . SER A 1 108 ? 16.137 0.942 -8.364 1.00 93.62 108 SER A N 1
ATOM 870 C CA . SER A 1 108 ? 17.453 1.165 -7.773 1.00 93.62 108 SER A CA 1
ATOM 871 C C . SER A 1 108 ? 17.755 2.648 -7.585 1.00 93.62 108 SER A C 1
ATOM 873 O O . SER A 1 108 ? 18.048 3.062 -6.468 1.00 93.62 108 SER A O 1
ATOM 875 N N . ASN A 1 109 ? 17.546 3.464 -8.621 1.00 93.81 109 ASN A N 1
ATOM 876 C CA . ASN A 1 109 ? 17.713 4.917 -8.539 1.00 93.81 109 ASN A CA 1
ATOM 877 C C . ASN A 1 109 ? 16.828 5.531 -7.445 1.00 93.81 109 ASN A C 1
ATOM 879 O O . ASN A 1 109 ? 17.270 6.394 -6.692 1.00 93.81 109 ASN A O 1
ATOM 883 N N . ARG A 1 110 ? 15.582 5.059 -7.316 1.00 94.44 110 ARG A N 1
ATOM 884 C CA . ARG A 1 110 ? 14.654 5.529 -6.280 1.00 94.44 110 ARG A CA 1
ATOM 885 C C . ARG A 1 110 ? 15.132 5.188 -4.868 1.00 94.44 110 ARG A C 1
ATOM 887 O O . ARG A 1 110 ? 14.947 5.988 -3.955 1.00 94.44 110 ARG A O 1
ATOM 894 N N . VAL A 1 111 ? 15.727 4.009 -4.676 1.00 94.44 111 VAL A N 1
ATOM 895 C CA . VAL A 1 111 ? 16.325 3.615 -3.391 1.00 94.44 111 VAL A CA 1
ATOM 896 C C . VAL A 1 111 ? 17.549 4.476 -3.085 1.00 94.44 111 VAL A C 1
ATOM 898 O O . VAL A 1 111 ? 17.663 4.971 -1.968 1.00 94.44 111 VAL A O 1
ATOM 901 N N . GLU A 1 112 ? 18.427 4.711 -4.060 1.00 95.00 112 GLU A N 1
ATOM 902 C CA . GLU A 1 112 ? 19.599 5.581 -3.889 1.00 95.00 112 GLU A CA 1
ATOM 903 C C . GLU A 1 112 ? 19.197 7.012 -3.512 1.00 95.00 112 GLU A C 1
ATOM 905 O O . GLU A 1 112 ? 19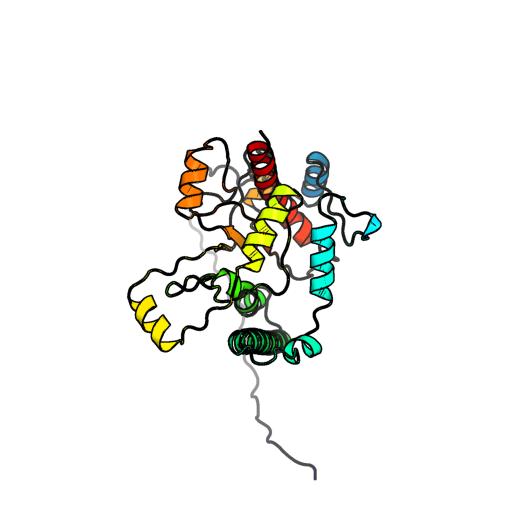.755 7.596 -2.580 1.00 95.00 112 GLU A O 1
ATOM 910 N N . GLU A 1 113 ? 18.176 7.553 -4.178 1.00 96.25 113 GLU A N 1
ATOM 911 C CA . GLU A 1 113 ? 17.619 8.863 -3.856 1.00 96.25 113 GLU A CA 1
ATOM 912 C C . GLU A 1 113 ? 17.042 8.897 -2.435 1.00 96.25 113 GLU A C 1
ATOM 914 O O . GLU A 1 113 ? 17.348 9.809 -1.665 1.00 96.25 113 GLU A O 1
ATOM 919 N N . LEU A 1 114 ? 16.267 7.877 -2.050 1.00 96.81 114 LEU A N 1
ATOM 920 C CA . LEU A 1 114 ? 15.700 7.765 -0.706 1.00 96.81 114 LEU A CA 1
ATOM 921 C C . LEU A 1 114 ? 16.795 7.719 0.368 1.00 96.81 114 LEU A C 1
ATOM 923 O O . LEU A 1 114 ? 16.687 8.413 1.378 1.00 96.81 114 LEU A O 1
ATOM 927 N N . VAL A 1 115 ? 17.860 6.943 0.145 1.00 96.19 115 VAL A N 1
ATOM 928 C CA . VAL A 1 115 ? 19.006 6.849 1.062 1.00 96.19 115 VAL A CA 1
ATOM 929 C C . VAL A 1 115 ? 19.719 8.194 1.180 1.00 96.19 115 VAL A C 1
ATOM 931 O O . VAL A 1 115 ? 20.021 8.627 2.293 1.00 96.19 115 VAL A O 1
ATOM 934 N N . SER A 1 116 ? 19.949 8.883 0.060 1.00 96.75 116 SER A N 1
ATOM 935 C CA . SER A 1 116 ? 20.578 10.207 0.052 1.00 96.75 116 SER A CA 1
ATOM 936 C C . SER A 1 116 ? 19.753 11.234 0.838 1.00 96.75 116 SER A C 1
ATOM 938 O O . SER A 1 116 ? 20.282 11.912 1.724 1.00 96.75 116 SER A O 1
ATOM 940 N N . ARG A 1 117 ? 18.435 11.299 0.594 1.00 97.00 117 ARG A N 1
ATOM 941 C CA . ARG A 1 117 ? 17.524 12.190 1.331 1.00 97.00 117 ARG A CA 1
ATOM 942 C C . ARG A 1 117 ? 17.481 11.847 2.818 1.00 97.00 117 ARG A C 1
ATOM 944 O O . ARG A 1 117 ? 17.652 12.737 3.647 1.00 97.00 117 ARG A O 1
ATOM 951 N N . ALA A 1 118 ? 17.334 10.569 3.165 1.00 96.12 118 ALA A N 1
ATOM 952 C CA . ALA A 1 118 ? 17.327 10.106 4.553 1.00 96.12 118 ALA A CA 1
ATOM 953 C C . ALA A 1 118 ? 18.626 10.463 5.292 1.00 96.12 118 ALA A C 1
ATOM 955 O O . ALA A 1 118 ? 18.592 10.910 6.440 1.00 96.12 118 ALA A O 1
ATOM 956 N N . TYR A 1 119 ? 19.778 10.321 4.632 1.00 97.19 119 TYR A N 1
ATOM 957 C CA . TYR A 1 119 ? 21.060 10.721 5.204 1.00 97.19 119 TYR A CA 1
ATOM 958 C C . TYR A 1 119 ? 21.100 12.227 5.495 1.00 97.19 119 TYR A C 1
ATOM 960 O O . TYR A 1 119 ? 21.441 12.630 6.608 1.00 97.19 119 TYR A O 1
ATOM 968 N N . ASN A 1 120 ? 20.680 13.060 4.540 1.00 96.56 120 ASN A N 1
ATOM 969 C CA . ASN A 1 120 ? 20.640 14.513 4.717 1.00 96.56 120 ASN A CA 1
ATOM 970 C C . ASN A 1 120 ? 19.694 14.935 5.850 1.00 96.56 120 ASN A C 1
ATOM 972 O O . ASN A 1 120 ? 20.083 15.735 6.698 1.00 96.56 120 ASN A O 1
ATOM 976 N N . LEU A 1 121 ? 18.491 14.356 5.913 1.00 95.69 121 LEU A N 1
ATOM 977 C CA . LEU A 1 121 ? 17.507 14.610 6.973 1.00 95.69 121 LEU A CA 1
ATOM 978 C C . LEU A 1 121 ? 18.046 14.264 8.362 1.00 95.69 121 LEU A C 1
ATOM 980 O O . LEU A 1 121 ? 17.820 14.991 9.332 1.00 95.69 121 LEU A O 1
ATOM 984 N N . ARG A 1 122 ? 18.793 13.161 8.461 1.00 94.56 122 ARG A N 1
ATOM 985 C CA . ARG A 1 122 ? 19.464 12.772 9.701 1.00 94.56 122 ARG A CA 1
ATOM 986 C C . ARG A 1 122 ? 20.537 13.785 10.090 1.00 94.56 122 ARG A C 1
ATOM 988 O O . ARG A 1 122 ? 20.587 14.191 11.248 1.00 94.56 122 ARG A O 1
ATOM 995 N N . MET A 1 123 ? 21.374 14.206 9.142 1.00 95.81 123 MET A N 1
ATOM 996 C CA . MET A 1 123 ? 22.452 15.169 9.395 1.00 95.81 123 MET A CA 1
ATOM 997 C C . MET A 1 123 ? 21.930 16.541 9.828 1.00 95.81 123 MET A C 1
ATOM 999 O O . MET A 1 123 ? 22.557 17.200 10.654 1.00 95.81 123 MET A O 1
ATOM 1003 N N . THR A 1 124 ? 20.773 16.960 9.316 1.00 95.12 124 THR A N 1
ATOM 1004 C CA . THR A 1 124 ? 20.135 18.233 9.680 1.00 95.12 124 THR A CA 1
ATOM 1005 C C . THR A 1 124 ? 19.215 18.131 10.895 1.00 95.12 124 THR A C 1
ATOM 1007 O O . THR A 1 124 ? 18.652 19.143 11.305 1.00 95.12 124 THR A O 1
ATOM 1010 N N . SER A 1 125 ? 19.073 16.943 11.500 1.00 91.19 125 SER A N 1
ATOM 1011 C CA . SER A 1 125 ? 18.128 16.691 12.601 1.00 91.19 125 SER A CA 1
ATOM 1012 C C . SER A 1 125 ? 16.706 17.163 12.267 1.00 91.19 125 SER A C 1
ATOM 1014 O O . SER A 1 125 ? 16.031 17.788 13.089 1.00 91.19 125 SER A O 1
ATOM 1016 N N . ALA A 1 126 ? 16.270 16.886 11.036 1.00 92.00 126 ALA A N 1
ATOM 1017 C CA . ALA A 1 126 ? 14.967 17.289 10.530 1.00 92.00 126 ALA A CA 1
ATOM 1018 C C . ALA A 1 126 ? 13.822 16.731 11.395 1.00 92.00 126 ALA A C 1
ATOM 1020 O O . ALA A 1 126 ? 13.923 15.648 11.981 1.00 92.00 126 ALA A O 1
ATOM 1021 N N . ASN A 1 127 ? 12.719 17.477 11.476 1.00 90.06 127 ASN A N 1
ATOM 1022 C CA . ASN A 1 127 ? 11.546 17.065 12.244 1.00 90.06 127 ASN A CA 1
ATOM 1023 C C . ASN A 1 127 ? 10.709 16.007 11.491 1.00 90.06 127 ASN A C 1
ATOM 1025 O O . ASN A 1 127 ? 10.926 15.748 10.309 1.00 90.06 127 ASN A O 1
ATOM 1029 N N . GLU A 1 128 ? 9.744 15.399 12.188 1.00 88.00 128 GLU A N 1
ATOM 1030 C CA . GLU A 1 128 ? 8.865 14.343 11.655 1.00 88.00 128 GLU A CA 1
ATOM 1031 C C . GLU A 1 128 ? 8.161 14.751 10.352 1.00 88.00 128 GLU A C 1
ATOM 1033 O O . GLU A 1 128 ? 8.137 13.980 9.398 1.00 88.00 128 GLU A O 1
ATOM 1038 N N . GLU A 1 129 ? 7.635 15.973 10.278 1.00 88.50 129 GLU A N 1
ATOM 1039 C CA . GLU A 1 129 ? 6.930 16.469 9.094 1.00 88.50 129 GLU A CA 1
ATOM 1040 C C . GLU A 1 129 ? 7.861 16.566 7.879 1.00 88.50 129 GLU A C 1
ATOM 1042 O O . GLU A 1 129 ? 7.505 16.120 6.788 1.00 88.50 129 GLU A O 1
ATOM 1047 N N . THR A 1 130 ? 9.081 17.075 8.070 1.00 91.94 130 THR A N 1
ATOM 1048 C CA . THR A 1 130 ? 10.092 17.138 7.008 1.00 91.94 130 THR A CA 1
ATOM 1049 C C . THR A 1 130 ? 10.509 15.740 6.553 1.00 91.94 130 THR A C 1
ATOM 1051 O O . THR A 1 130 ? 10.603 15.496 5.352 1.00 91.94 130 THR A O 1
ATOM 1054 N N . TRP A 1 131 ? 10.698 14.796 7.484 1.00 92.44 131 TRP A N 1
ATOM 1055 C CA . TRP A 1 131 ? 10.973 13.398 7.138 1.00 92.44 131 TRP A CA 1
ATOM 1056 C C . TRP A 1 131 ? 9.886 12.814 6.245 1.00 92.44 131 TRP A C 1
ATOM 1058 O O . TRP A 1 131 ? 10.183 12.216 5.211 1.00 92.44 131 TRP A O 1
ATOM 1068 N N . ARG A 1 132 ? 8.625 13.013 6.624 1.00 91.00 132 ARG A N 1
ATOM 1069 C CA . ARG A 1 132 ? 7.477 12.506 5.876 1.00 91.00 132 ARG A CA 1
ATOM 1070 C C . ARG A 1 132 ? 7.394 13.116 4.483 1.00 91.00 132 ARG A C 1
ATOM 1072 O O . ARG A 1 132 ? 7.257 12.380 3.512 1.00 91.00 132 ARG A O 1
ATOM 1079 N N . MET A 1 133 ? 7.526 14.437 4.380 1.00 90.06 133 MET A N 1
ATOM 1080 C CA . MET A 1 133 ? 7.491 15.155 3.103 1.00 90.06 133 MET A CA 1
ATOM 1081 C C . MET A 1 133 ? 8.542 14.626 2.121 1.00 90.06 133 MET A C 1
ATOM 1083 O O . MET A 1 133 ? 8.222 14.344 0.970 1.00 90.06 133 MET A O 1
ATOM 1087 N N . GLU A 1 134 ? 9.772 14.434 2.592 1.00 92.88 134 GLU A N 1
ATOM 1088 C CA . GLU A 1 134 ? 10.911 14.072 1.745 1.00 92.88 134 GLU A CA 1
ATOM 1089 C C . GLU A 1 134 ? 11.006 12.575 1.419 1.00 92.88 134 GLU A C 1
ATOM 1091 O O . GLU A 1 134 ? 11.612 12.199 0.415 1.00 92.88 134 GLU A O 1
ATOM 1096 N N . THR A 1 135 ? 10.432 11.700 2.252 1.00 93.75 135 THR A N 1
ATOM 1097 C CA . THR A 1 135 ? 10.562 10.239 2.084 1.00 93.75 135 THR A CA 1
ATOM 1098 C C . THR A 1 135 ? 9.289 9.564 1.585 1.00 93.75 135 THR A C 1
ATOM 1100 O O . THR A 1 135 ? 9.366 8.686 0.721 1.00 93.75 135 THR A O 1
ATOM 1103 N N . GLU A 1 136 ? 8.107 9.970 2.067 1.00 92.62 136 GLU A N 1
ATOM 1104 C CA . GLU A 1 136 ? 6.848 9.303 1.712 1.00 92.62 136 GLU A CA 1
ATOM 1105 C C . GLU A 1 136 ? 6.548 9.429 0.218 1.00 92.62 136 GLU A C 1
ATOM 1107 O O . GLU A 1 136 ? 6.001 8.501 -0.377 1.00 92.62 136 GLU A O 1
ATOM 1112 N N . GLU A 1 137 ? 6.924 10.543 -0.416 1.00 89.88 137 GLU A N 1
ATOM 1113 C CA . GLU A 1 137 ? 6.729 10.725 -1.853 1.00 89.88 137 GLU A CA 1
ATOM 1114 C C . GLU A 1 137 ? 7.463 9.659 -2.676 1.00 89.88 137 GLU A C 1
ATOM 1116 O O . GLU A 1 137 ? 6.858 9.049 -3.562 1.00 89.88 137 GLU A O 1
ATOM 1121 N N . LEU A 1 138 ? 8.729 9.389 -2.350 1.00 93.00 138 LEU A N 1
ATOM 1122 C CA . LEU A 1 138 ? 9.532 8.376 -3.034 1.00 93.00 138 LEU A CA 1
ATOM 1123 C C . LEU A 1 138 ? 8.983 6.970 -2.774 1.00 93.00 138 LEU A C 1
ATOM 1125 O O . LEU A 1 138 ? 8.839 6.168 -3.702 1.00 93.00 138 LEU A O 1
ATOM 1129 N N . ILE A 1 139 ? 8.616 6.676 -1.525 1.00 92.38 139 ILE A N 1
ATOM 1130 C CA . ILE A 1 139 ? 8.070 5.372 -1.126 1.00 92.38 139 ILE A CA 1
ATOM 1131 C C . ILE A 1 139 ? 6.758 5.096 -1.877 1.00 92.38 139 ILE A C 1
ATOM 1133 O O . ILE A 1 139 ? 6.598 4.041 -2.504 1.00 92.38 139 ILE A O 1
ATOM 1137 N N . LEU A 1 140 ? 5.851 6.075 -1.888 1.00 92.12 140 LEU A N 1
ATOM 1138 C CA . LEU A 1 140 ? 4.484 5.941 -2.393 1.00 92.12 140 LEU A CA 1
ATOM 1139 C C . LEU A 1 140 ? 4.323 6.292 -3.870 1.00 92.12 140 LEU A C 1
ATOM 1141 O O . LEU A 1 140 ? 3.212 6.216 -4.393 1.00 92.12 140 LEU A O 1
ATOM 1145 N N . GLN A 1 141 ? 5.406 6.623 -4.572 1.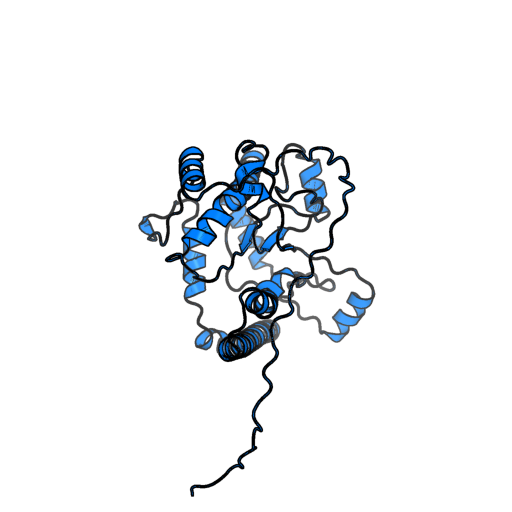00 90.00 141 GLN A N 1
ATOM 1146 C CA . GLN A 1 141 ? 5.377 7.011 -5.983 1.00 90.00 141 GLN A CA 1
ATOM 1147 C C . GLN A 1 141 ? 4.592 6.024 -6.866 1.00 90.00 141 GLN A C 1
ATOM 1149 O O . GLN A 1 141 ? 3.855 6.449 -7.752 1.00 90.00 141 GLN A O 1
ATOM 1154 N N . ARG A 1 142 ? 4.682 4.710 -6.603 1.00 89.75 142 ARG A N 1
ATOM 1155 C CA . ARG A 1 142 ? 3.936 3.684 -7.361 1.00 89.75 142 ARG A CA 1
ATOM 1156 C C . ARG A 1 142 ? 2.416 3.794 -7.217 1.00 89.75 142 ARG A C 1
ATOM 1158 O O . ARG A 1 142 ? 1.717 3.421 -8.149 1.00 89.75 142 ARG A O 1
ATOM 1165 N N . PHE A 1 143 ? 1.910 4.322 -6.103 1.00 90.25 143 PHE A N 1
ATOM 1166 C CA . PHE A 1 143 ? 0.477 4.580 -5.928 1.00 90.25 143 PHE A CA 1
ATOM 1167 C C . PHE A 1 143 ? 0.008 5.821 -6.698 1.00 90.25 143 PHE A C 1
ATOM 1169 O O . PHE A 1 143 ? -1.167 5.922 -7.020 1.00 90.25 143 PHE A O 1
ATOM 1176 N N . LYS A 1 144 ? 0.918 6.742 -7.039 1.00 87.38 144 LYS A N 1
ATOM 1177 C CA . LYS A 1 144 ? 0.627 7.908 -7.893 1.00 87.38 144 LYS A CA 1
ATOM 1178 C C . LYS A 1 144 ? 0.861 7.631 -9.383 1.00 87.38 144 LYS A C 1
ATOM 1180 O O . LYS A 1 144 ? 0.434 8.407 -10.233 1.00 87.38 144 LYS A O 1
ATOM 1185 N N . ALA A 1 145 ? 1.591 6.563 -9.700 1.00 85.75 145 ALA A N 1
ATOM 1186 C CA . ALA A 1 145 ? 1.947 6.200 -11.061 1.00 85.75 145 ALA A CA 1
ATOM 1187 C C . ALA A 1 145 ? 0.823 5.419 -11.750 1.00 85.75 145 ALA A C 1
ATOM 1189 O O . ALA A 1 145 ? 0.129 4.608 -11.139 1.00 85.75 145 ALA A O 1
ATOM 1190 N N . GLU A 1 146 ? 0.709 5.603 -13.062 1.00 85.25 146 GLU A N 1
ATOM 1191 C CA . GLU A 1 146 ? -0.161 4.777 -13.894 1.00 85.25 146 GLU A CA 1
ATOM 1192 C C . GLU A 1 146 ? 0.280 3.311 -13.849 1.00 85.25 146 GLU A C 1
ATOM 1194 O O . GLU A 1 146 ? 1.469 2.990 -13.972 1.00 85.25 146 GLU A O 1
ATOM 1199 N N . VAL A 1 147 ? -0.687 2.410 -13.691 1.00 88.12 147 VAL A N 1
ATOM 1200 C CA . VAL A 1 147 ? -0.413 0.970 -13.634 1.00 88.12 147 VAL A CA 1
ATOM 1201 C C . VAL A 1 147 ? -0.338 0.375 -15.041 1.00 88.12 147 VAL A C 1
ATOM 1203 O O . VAL A 1 147 ? 0.540 -0.444 -15.323 1.00 88.12 147 VAL A O 1
ATOM 1206 N N . ASP A 1 148 ? -1.228 0.806 -15.932 1.00 88.56 148 ASP A N 1
ATOM 1207 C CA . ASP A 1 148 ? -1.335 0.338 -17.312 1.00 88.56 148 ASP A CA 1
ATOM 1208 C C . ASP A 1 148 ? -0.928 1.439 -18.295 1.00 88.56 148 ASP A C 1
ATOM 1210 O O . ASP A 1 148 ? -1.103 2.629 -18.050 1.00 88.56 148 ASP A O 1
ATOM 1214 N N . CYS A 1 149 ? -0.322 1.045 -19.411 1.00 86.94 149 CYS A N 1
ATOM 1215 C CA . CYS A 1 149 ? 0.016 1.962 -20.485 1.00 86.94 149 CYS A CA 1
ATOM 1216 C C . CYS A 1 149 ? -1.200 2.181 -21.385 1.00 86.94 149 CYS A C 1
ATOM 1218 O O . CYS A 1 149 ? -1.625 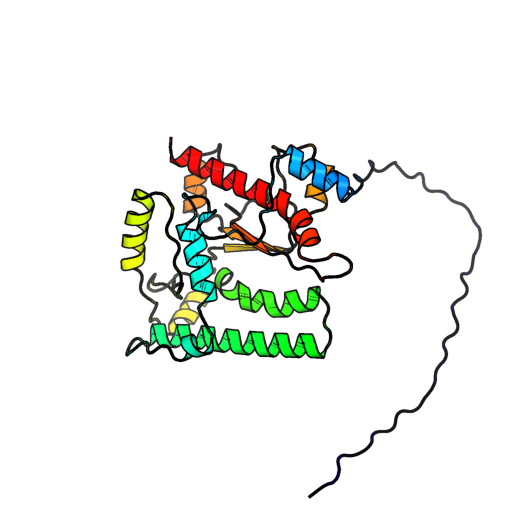1.240 -22.045 1.00 86.94 149 CYS A O 1
ATOM 1220 N N . HIS A 1 150 ? -1.664 3.424 -21.517 1.00 83.81 150 HIS A N 1
ATOM 1221 C CA . HIS A 1 150 ? -2.818 3.790 -22.360 1.00 83.81 150 HIS A CA 1
ATOM 1222 C C . HIS A 1 150 ? -2.695 3.408 -23.842 1.00 83.81 150 HIS A C 1
ATOM 1224 O O . HIS A 1 150 ? -3.690 3.344 -24.552 1.00 83.81 150 HIS A O 1
ATOM 1230 N N . MET A 1 151 ? -1.478 3.154 -24.330 1.00 86.06 151 MET A N 1
ATOM 1231 C CA . MET A 1 151 ? -1.255 2.788 -25.729 1.00 86.06 151 MET A CA 1
ATOM 1232 C C . MET A 1 151 ? -1.403 1.295 -26.014 1.00 86.06 151 MET A C 1
ATOM 1234 O O . MET A 1 151 ? -1.953 0.909 -27.038 1.00 86.06 151 MET A O 1
ATOM 1238 N N . CYS A 1 152 ? -0.816 0.449 -25.167 1.00 89.81 152 CYS A N 1
ATOM 1239 C CA . CYS A 1 152 ? -0.739 -0.993 -25.415 1.00 89.81 152 CYS A CA 1
ATOM 1240 C C . CYS A 1 152 ? -1.455 -1.825 -24.349 1.00 89.81 152 CYS A C 1
ATOM 1242 O O . CYS A 1 152 ? -1.433 -3.051 -24.429 1.00 89.81 152 CYS A O 1
ATOM 1244 N N . ASN A 1 153 ? -2.035 -1.175 -23.335 1.00 88.25 153 ASN A N 1
ATOM 1245 C CA . ASN A 1 153 ? -2.696 -1.769 -22.171 1.00 88.25 153 ASN A CA 1
ATOM 1246 C C . ASN A 1 153 ? -1.837 -2.797 -21.412 1.00 88.25 153 ASN A C 1
ATOM 1248 O O . ASN A 1 153 ? -2.347 -3.620 -20.653 1.00 88.25 153 ASN A O 1
ATOM 1252 N N . LYS A 1 154 ? -0.513 -2.753 -21.609 1.00 92.38 154 LYS A N 1
ATOM 1253 C CA . LYS A 1 154 ? 0.467 -3.525 -20.840 1.00 92.38 154 LYS A CA 1
ATOM 1254 C C . LYS A 1 154 ? 0.889 -2.754 -19.600 1.00 92.38 154 LYS A C 1
ATOM 1256 O O . LYS A 1 154 ? 0.815 -1.526 -19.558 1.00 92.38 154 LYS A O 1
ATOM 1261 N N . ARG A 1 155 ? 1.402 -3.475 -18.607 1.00 92.06 155 ARG A N 1
ATOM 1262 C CA . ARG A 1 155 ? 1.760 -2.915 -17.303 1.00 92.06 155 ARG A CA 1
ATOM 1263 C C . ARG A 1 155 ? 2.972 -2.000 -17.430 1.00 92.06 155 ARG A C 1
ATOM 1265 O O . ARG A 1 155 ? 3.980 -2.396 -18.008 1.00 92.06 155 ARG A O 1
ATOM 1272 N N . ARG A 1 156 ? 2.914 -0.792 -16.870 1.00 89.38 156 ARG A N 1
ATOM 1273 C CA . ARG A 1 156 ? 4.094 0.091 -16.792 1.00 89.38 156 ARG A CA 1
ATOM 1274 C C . ARG A 1 156 ? 5.127 -0.436 -15.802 1.00 89.38 156 ARG A C 1
ATOM 1276 O O . ARG A 1 156 ? 6.317 -0.217 -15.984 1.00 89.38 156 ARG A O 1
ATOM 1283 N N . TRP A 1 157 ? 4.664 -1.150 -14.785 1.00 90.88 157 TRP A N 1
ATOM 1284 C CA . TRP A 1 157 ? 5.487 -1.824 -13.796 1.00 90.88 157 TRP A CA 1
ATOM 1285 C C . TRP A 1 157 ? 4.776 -3.090 -13.318 1.00 90.88 157 TRP A C 1
ATOM 1287 O O . TRP A 1 157 ? 3.546 -3.160 -13.281 1.00 90.88 157 TRP A O 1
ATOM 1297 N N . LEU A 1 158 ? 5.551 -4.102 -12.942 1.00 91.44 158 LEU A N 1
ATOM 1298 C CA . LEU A 1 158 ? 5.051 -5.311 -12.294 1.00 91.44 158 LEU A CA 1
ATOM 1299 C C . LEU A 1 158 ? 5.518 -5.333 -10.846 1.00 91.44 158 LEU A C 1
ATOM 1301 O O . LEU A 1 158 ? 6.673 -5.023 -10.562 1.00 91.44 158 LEU A O 1
ATOM 1305 N N . SER A 1 159 ? 4.632 -5.707 -9.925 1.00 90.31 159 SER A N 1
ATOM 1306 C CA . SER A 1 159 ? 5.065 -5.951 -8.553 1.00 90.31 159 SER A CA 1
ATOM 1307 C C . SER A 1 159 ? 5.947 -7.194 -8.519 1.00 90.31 159 SER A C 1
ATOM 1309 O O . SER A 1 159 ? 5.565 -8.238 -9.055 1.00 90.31 159 SER A O 1
ATOM 1311 N N . ASP A 1 160 ? 7.105 -7.061 -7.881 1.00 88.06 160 ASP A N 1
ATOM 1312 C CA . ASP A 1 160 ? 8.059 -8.147 -7.649 1.00 88.06 160 ASP A CA 1
ATOM 1313 C C . ASP A 1 160 ? 7.488 -9.189 -6.679 1.00 88.06 160 ASP A C 1
ATOM 1315 O O . ASP A 1 160 ? 7.813 -10.369 -6.754 1.00 88.06 160 ASP A O 1
ATOM 1319 N N . ILE A 1 161 ? 6.573 -8.746 -5.814 1.00 89.69 161 ILE A N 1
ATOM 1320 C CA . ILE A 1 161 ? 5.875 -9.564 -4.827 1.00 89.69 161 ILE A CA 1
ATOM 1321 C C . ILE A 1 161 ? 4.381 -9.415 -5.080 1.00 89.69 161 ILE A C 1
ATOM 1323 O O . ILE A 1 161 ? 3.848 -8.302 -5.095 1.00 89.69 161 ILE A O 1
ATOM 1327 N N . GLN A 1 162 ? 3.702 -10.529 -5.331 1.00 91.06 162 GLN A N 1
ATOM 1328 C CA . GLN A 1 162 ? 2.296 -10.537 -5.724 1.00 91.06 162 GLN A CA 1
ATOM 1329 C C . GLN A 1 162 ? 1.493 -11.372 -4.735 1.00 91.06 162 GLN A C 1
ATOM 1331 O O . GLN A 1 162 ? 1.698 -12.577 -4.618 1.00 91.06 162 GLN A O 1
ATOM 1336 N N . ALA A 1 163 ? 0.571 -10.717 -4.032 1.00 90.25 163 ALA A N 1
ATOM 1337 C CA . ALA A 1 163 ? -0.345 -11.390 -3.127 1.00 90.25 163 ALA A CA 1
ATOM 1338 C C . ALA A 1 163 ? -1.405 -12.188 -3.892 1.00 90.25 163 ALA A C 1
ATOM 1340 O O . ALA A 1 163 ? -1.851 -11.791 -4.974 1.00 90.25 163 ALA A O 1
ATOM 1341 N N . LEU A 1 164 ? -1.815 -13.303 -3.294 1.00 89.69 164 LEU A N 1
ATOM 1342 C CA . LEU A 1 164 ? -2.935 -14.119 -3.743 1.00 89.69 164 LEU A CA 1
ATOM 1343 C C . LEU A 1 164 ? -4.048 -14.065 -2.687 1.00 89.69 164 LEU A C 1
ATOM 1345 O O . LEU A 1 164 ? -3.745 -14.065 -1.492 1.00 89.69 164 LEU A O 1
ATOM 1349 N N . PRO A 1 165 ? -5.324 -14.000 -3.099 1.00 87.19 165 PRO A N 1
ATOM 1350 C CA . PRO A 1 165 ? -6.447 -13.991 -2.171 1.00 87.19 165 PRO A CA 1
ATOM 1351 C C . PRO A 1 165 ? -6.614 -15.356 -1.491 1.00 87.19 165 PRO A C 1
ATOM 1353 O O . PRO A 1 165 ? -6.313 -16.392 -2.075 1.00 87.19 165 PRO A O 1
ATOM 1356 N N . SER A 1 166 ? -7.192 -15.390 -0.292 1.00 84.19 166 SER A N 1
ATOM 1357 C CA . SER A 1 166 ? -7.411 -16.655 0.428 1.00 84.19 166 SER A CA 1
ATOM 1358 C C . SER A 1 166 ? -8.411 -17.592 -0.274 1.00 84.19 166 SER A C 1
ATOM 1360 O O . SER A 1 166 ? -8.360 -18.801 -0.079 1.00 84.19 166 SER A O 1
ATOM 1362 N N . CYS A 1 167 ? -9.314 -17.061 -1.110 1.00 85.06 167 CYS A N 1
ATOM 1363 C CA . CYS A 1 167 ? -10.287 -17.860 -1.862 1.00 85.06 167 CYS A CA 1
ATOM 1364 C C . CYS A 1 167 ? -9.617 -18.605 -3.042 1.00 85.06 167 CYS A C 1
ATOM 1366 O O . CYS A 1 167 ? -9.052 -17.943 -3.922 1.00 85.06 167 CYS A O 1
ATOM 1368 N N . PRO A 1 168 ? -9.721 -19.949 -3.137 1.00 88.06 168 PRO A N 1
ATOM 1369 C CA . PRO A 1 168 ? -9.091 -20.728 -4.209 1.00 88.06 168 PRO A CA 1
ATOM 1370 C C . PRO A 1 168 ? -9.552 -20.339 -5.619 1.00 88.06 168 PRO A C 1
ATOM 1372 O O . PRO A 1 168 ? -8.729 -20.217 -6.525 1.00 88.06 168 PRO A O 1
ATOM 1375 N N . ILE A 1 169 ? -10.853 -20.079 -5.801 1.00 89.31 169 ILE A N 1
ATOM 1376 C CA . ILE A 1 169 ? -11.431 -19.683 -7.097 1.00 89.31 169 ILE A CA 1
ATOM 1377 C C . ILE A 1 169 ? -10.863 -18.328 -7.535 1.00 89.31 169 ILE A C 1
ATOM 1379 O O . ILE A 1 169 ? -10.419 -18.163 -8.674 1.00 89.31 169 ILE A O 1
ATOM 1383 N N . ALA A 1 170 ? -10.832 -17.359 -6.614 1.00 88.81 170 ALA A N 1
ATOM 1384 C CA . ALA A 1 170 ? -10.255 -16.045 -6.871 1.00 88.81 170 ALA A CA 1
ATOM 1385 C C . ALA A 1 170 ? -8.744 -16.134 -7.137 1.00 88.81 170 ALA A C 1
ATOM 1387 O O . ALA A 1 170 ? -8.242 -15.439 -8.020 1.00 88.81 170 ALA A O 1
ATOM 1388 N N . THR A 1 171 ? -8.033 -17.019 -6.431 1.00 91.12 171 THR A N 1
ATOM 1389 C CA . THR A 1 171 ? -6.604 -17.282 -6.641 1.00 91.12 171 THR A CA 1
ATOM 1390 C C . THR A 1 171 ? -6.330 -17.818 -8.036 1.00 91.12 171 THR A C 1
ATOM 1392 O O . THR A 1 171 ? -5.469 -17.282 -8.730 1.00 91.12 171 THR A O 1
ATOM 1395 N N . GLU A 1 172 ? -7.065 -18.835 -8.480 1.00 94.38 172 GLU A N 1
ATOM 1396 C CA . GLU A 1 172 ? -6.875 -19.425 -9.806 1.00 94.38 172 GLU A CA 1
ATOM 1397 C C . GLU A 1 172 ? -7.160 -18.401 -10.913 1.00 94.38 172 GLU A C 1
ATOM 1399 O O . GLU A 1 172 ? -6.364 -18.224 -11.840 1.00 94.38 172 GLU A O 1
ATOM 1404 N N . LYS A 1 173 ? -8.248 -17.633 -10.773 1.00 93.94 173 LYS A N 1
ATOM 1405 C CA . LYS A 1 173 ? -8.567 -16.529 -11.687 1.00 93.94 173 LYS A CA 1
ATOM 1406 C C . LYS A 1 173 ? -7.452 -15.480 -11.715 1.00 93.94 173 LYS A C 1
ATOM 1408 O O . LYS A 1 173 ? -7.049 -15.045 -12.795 1.00 93.94 173 LYS A O 1
ATOM 1413 N N . LEU A 1 174 ? -6.939 -15.079 -10.550 1.00 93.00 174 LEU A N 1
ATOM 1414 C CA . LEU A 1 174 ? -5.885 -14.074 -10.453 1.00 93.00 174 LEU A CA 1
ATOM 1415 C C . LEU A 1 174 ? -4.566 -14.573 -11.051 1.00 93.00 174 LEU A C 1
ATOM 1417 O O . LEU A 1 174 ? -3.935 -13.815 -11.783 1.00 93.00 174 LEU A O 1
ATOM 1421 N N . LYS A 1 175 ? -4.183 -15.835 -10.826 1.00 94.62 175 LYS A N 1
ATOM 1422 C CA . LYS A 1 175 ? -2.987 -16.446 -11.430 1.00 94.62 175 LYS A CA 1
ATOM 1423 C C . LYS A 1 175 ? -3.054 -16.440 -12.953 1.00 94.62 175 LYS A C 1
ATOM 1425 O O . LYS A 1 175 ? -2.084 -16.047 -13.599 1.00 94.62 175 LYS A O 1
ATOM 1430 N N . ARG A 1 176 ? -4.207 -16.793 -13.535 1.00 95.12 176 ARG A N 1
ATOM 1431 C CA . ARG A 1 176 ? -4.418 -16.710 -14.991 1.00 95.12 176 ARG A CA 1
ATOM 1432 C C . ARG A 1 176 ? -4.216 -15.285 -15.492 1.00 95.12 176 ARG A C 1
ATOM 1434 O O . ARG A 1 176 ? -3.422 -15.074 -16.402 1.00 95.12 176 ARG A O 1
ATOM 1441 N N . ILE A 1 177 ? -4.845 -14.302 -14.846 1.00 91.69 177 ILE A N 1
ATOM 1442 C CA . ILE A 1 177 ? -4.681 -12.882 -15.199 1.00 91.69 177 ILE A CA 1
ATOM 1443 C C . ILE A 1 177 ? -3.221 -12.435 -15.049 1.00 91.69 177 ILE A C 1
ATOM 1445 O O . ILE A 1 177 ? -2.714 -11.703 -15.892 1.00 91.69 177 ILE A O 1
ATOM 1449 N N . GLN A 1 178 ? -2.532 -12.840 -13.982 1.00 92.88 178 GLN A N 1
ATOM 1450 C CA . GLN A 1 178 ? -1.131 -12.487 -13.746 1.00 92.88 178 GLN A CA 1
ATOM 1451 C C . GLN A 1 178 ? -0.206 -13.095 -14.803 1.00 92.88 178 GLN A C 1
ATOM 1453 O O . GLN A 1 178 ? 0.688 -12.399 -15.274 1.00 92.88 178 GLN A O 1
ATOM 1458 N N . SER A 1 179 ? -0.459 -14.334 -15.236 1.00 92.06 179 SER A N 1
ATOM 1459 C CA . SER A 1 179 ? 0.345 -15.022 -16.257 1.00 92.06 179 SER A CA 1
ATOM 1460 C C . SER A 1 179 ? 0.312 -14.338 -17.627 1.00 92.06 179 SER A C 1
ATOM 1462 O O . SER A 1 179 ? 1.269 -14.433 -18.390 1.00 92.06 179 SER A O 1
ATOM 1464 N N . THR A 1 180 ? -0.760 -13.600 -17.929 1.00 92.56 180 THR A N 1
ATOM 1465 C CA . THR A 1 180 ? -0.886 -12.843 -19.180 1.00 92.56 180 THR A CA 1
ATOM 1466 C C . THR A 1 180 ? -0.331 -11.422 -19.074 1.00 92.56 180 THR A C 1
ATOM 1468 O O . THR A 1 180 ? -0.274 -10.708 -20.078 1.00 92.56 180 THR A O 1
ATOM 1471 N N . ARG A 1 181 ? 0.056 -10.957 -17.875 1.00 92.31 181 ARG A N 1
ATOM 1472 C CA . ARG A 1 181 ? 0.625 -9.614 -17.704 1.00 92.31 181 ARG A CA 1
ATOM 1473 C C . ARG A 1 181 ? 2.028 -9.576 -18.293 1.00 92.31 181 ARG A C 1
ATOM 1475 O O . ARG A 1 181 ? 2.864 -10.427 -18.024 1.00 92.31 181 ARG A O 1
ATOM 1482 N N . SER A 1 182 ? 2.297 -8.525 -19.054 1.00 93.06 182 SER A N 1
ATOM 1483 C CA . SER A 1 182 ? 3.630 -8.219 -19.567 1.00 93.06 182 SER A CA 1
ATOM 1484 C C . SER A 1 182 ? 3.942 -6.745 -19.355 1.00 93.06 182 SER A C 1
ATOM 1486 O O . SER A 1 182 ? 3.028 -5.922 -19.226 1.00 93.06 182 SER A O 1
ATOM 1488 N N . LEU A 1 183 ? 5.234 -6.421 -19.294 1.00 93.50 183 LEU A N 1
ATOM 1489 C CA . LEU A 1 183 ? 5.683 -5.037 -19.214 1.00 93.50 183 LEU A CA 1
ATOM 1490 C C . LEU A 1 183 ? 5.468 -4.311 -20.544 1.00 93.50 183 LEU A C 1
ATOM 1492 O O . LEU A 1 183 ? 5.613 -4.878 -21.632 1.00 93.50 183 LEU A O 1
ATOM 1496 N N . CYS A 1 184 ? 5.130 -3.032 -20.439 1.00 91.38 184 CYS A N 1
ATOM 1497 C CA . CYS A 1 184 ? 5.057 -2.120 -21.561 1.00 91.38 184 CYS A CA 1
ATOM 1498 C C . CYS A 1 184 ? 6.444 -1.942 -22.191 1.00 91.38 184 CYS A C 1
ATOM 1500 O O . CYS A 1 184 ? 7.451 -1.832 -21.495 1.00 91.38 184 CYS A O 1
ATOM 1502 N N . ARG A 1 185 ? 6.472 -1.898 -23.527 1.00 91.12 185 ARG A N 1
ATOM 1503 C CA . ARG A 1 185 ? 7.677 -1.655 -24.337 1.00 91.12 185 ARG A CA 1
ATOM 1504 C C . ARG A 1 185 ? 7.553 -0.403 -25.210 1.00 91.12 185 ARG A C 1
ATOM 1506 O O . ARG A 1 185 ? 8.358 -0.204 -26.108 1.00 91.12 185 ARG A O 1
ATOM 1513 N N . CYS A 1 186 ? 6.528 0.418 -24.979 1.00 89.00 186 CYS A N 1
ATOM 1514 C CA . CYS A 1 186 ? 6.358 1.675 -25.698 1.00 89.00 186 CYS A CA 1
ATOM 1515 C C . CYS A 1 186 ? 7.434 2.676 -25.264 1.00 89.00 186 CYS A C 1
ATOM 1517 O O . CYS A 1 186 ? 7.678 2.868 -24.068 1.00 89.00 186 CYS A O 1
ATOM 1519 N N . GLU A 1 187 ? 8.029 3.369 -26.225 1.00 85.88 187 GLU A N 1
ATOM 1520 C CA . GLU A 1 187 ? 9.024 4.403 -25.950 1.00 85.88 187 GLU A CA 1
ATOM 1521 C C . GLU A 1 187 ? 8.393 5.614 -25.235 1.00 85.88 187 GLU A C 1
ATOM 1523 O O . GLU A 1 187 ? 7.207 5.909 -25.409 1.00 85.88 187 GLU A O 1
ATOM 1528 N N . GLU A 1 188 ? 9.169 6.314 -24.398 1.00 81.12 188 GLU A N 1
ATOM 1529 C CA . GLU A 1 188 ? 8.689 7.505 -23.667 1.00 81.12 188 GLU A CA 1
ATOM 1530 C C . GLU A 1 188 ? 8.184 8.628 -24.595 1.00 81.12 188 GLU A C 1
ATOM 1532 O O . GLU A 1 188 ? 7.096 9.140 -24.331 1.00 81.12 188 GLU A O 1
ATOM 1537 N N . PRO A 1 189 ? 8.860 8.993 -25.707 1.00 82.06 189 PRO A N 1
ATOM 1538 C CA . PRO A 1 189 ? 8.378 10.065 -26.586 1.00 82.06 189 PRO A CA 1
ATOM 1539 C C . PRO A 1 189 ? 6.997 9.772 -27.180 1.00 82.06 189 PRO A C 1
ATOM 1541 O O . PRO A 1 189 ? 6.143 10.654 -27.277 1.00 82.06 189 PRO A O 1
ATOM 1544 N N . VAL A 1 190 ? 6.753 8.508 -27.532 1.00 80.75 190 VAL A N 1
ATOM 1545 C CA . VAL A 1 190 ? 5.473 8.061 -28.085 1.00 80.75 190 VAL A CA 1
ATOM 1546 C C . VAL A 1 190 ? 4.371 8.158 -27.025 1.00 80.75 190 VAL A C 1
ATOM 1548 O O . VAL A 1 190 ? 3.262 8.604 -27.320 1.00 80.75 190 VAL A O 1
ATOM 1551 N N . ARG A 1 191 ? 4.690 7.822 -25.769 1.00 76.94 191 ARG A N 1
ATOM 1552 C CA . ARG A 1 191 ? 3.761 7.949 -24.636 1.00 76.94 191 ARG A CA 1
ATOM 1553 C C . ARG A 1 191 ? 3.466 9.400 -24.272 1.00 76.94 191 ARG A C 1
ATOM 1555 O O . ARG A 1 191 ? 2.302 9.738 -24.078 1.00 76.94 191 ARG A O 1
ATOM 1562 N N . ALA A 1 192 ? 4.487 10.254 -24.216 1.00 78.00 192 ALA A N 1
ATOM 1563 C CA . ALA A 1 192 ? 4.339 11.669 -23.884 1.00 78.00 192 ALA A CA 1
ATOM 1564 C C . ALA A 1 192 ? 3.374 12.380 -24.845 1.00 78.00 192 ALA A C 1
ATOM 1566 O O . ALA A 1 192 ? 2.523 13.156 -24.413 1.00 78.00 192 ALA A O 1
ATOM 1567 N N . LYS A 1 193 ? 3.440 12.042 -26.139 1.00 78.69 193 LYS A N 1
ATOM 1568 C CA . LYS A 1 193 ? 2.518 12.561 -27.157 1.00 78.69 193 LYS A CA 1
ATOM 1569 C C . LYS A 1 193 ? 1.054 12.192 -26.885 1.00 78.69 193 LYS A C 1
ATOM 1571 O O . LYS A 1 193 ? 0.170 12.994 -27.160 1.00 78.69 193 LYS A O 1
ATOM 1576 N N . TRP A 1 194 ? 0.796 10.999 -26.352 1.00 72.38 194 TRP A N 1
ATOM 1577 C CA . TRP A 1 194 ? -0.558 10.519 -26.046 1.00 72.38 194 TRP A CA 1
ATOM 1578 C C . TRP A 1 194 ? -1.104 11.104 -24.733 1.00 72.38 194 TRP A C 1
ATOM 1580 O O . TRP A 1 194 ? -2.279 11.461 -24.642 1.00 72.38 194 TRP A O 1
ATOM 1590 N N . LEU A 1 195 ? -0.231 11.263 -23.733 1.00 69.25 195 LEU A N 1
ATOM 1591 C CA . LEU A 1 195 ? -0.567 11.876 -22.444 1.00 69.25 195 LEU A CA 1
ATOM 1592 C C . LEU A 1 195 ? -0.944 13.355 -22.576 1.00 69.25 195 LEU A C 1
ATOM 1594 O O . LEU A 1 195 ? -1.791 13.828 -21.828 1.00 69.25 195 LEU A O 1
ATOM 1598 N N . ALA A 1 196 ? -0.390 14.071 -23.559 1.00 68.38 196 ALA A N 1
ATOM 1599 C CA . ALA A 1 196 ? -0.734 15.471 -23.816 1.00 68.38 196 ALA A CA 1
ATOM 1600 C C . ALA A 1 196 ? -2.231 15.706 -24.130 1.00 68.38 196 ALA A C 1
ATOM 1602 O O . ALA A 1 196 ? -2.687 16.843 -24.049 1.00 68.38 196 ALA A O 1
ATOM 1603 N N . GLY A 1 197 ? -2.992 14.658 -24.474 1.00 65.00 197 GLY A N 1
ATOM 1604 C CA . GLY A 1 197 ? -4.432 14.734 -24.751 1.00 65.00 197 GLY A CA 1
ATOM 1605 C C . GLY A 1 197 ? -5.327 13.913 -23.816 1.00 65.00 197 GLY A C 1
ATOM 1606 O O . GLY A 1 197 ? -6.527 13.852 -24.066 1.00 65.00 197 GLY A O 1
ATOM 1607 N N . SER A 1 198 ? -4.780 13.265 -22.780 1.00 66.06 198 SER A N 1
ATOM 1608 C CA . SER A 1 198 ? -5.529 12.325 -21.930 1.00 66.06 198 SER A CA 1
ATOM 1609 C C . SER A 1 198 ? -5.391 12.654 -20.449 1.00 66.06 198 SER A C 1
ATOM 1611 O O . SER A 1 198 ? -4.305 12.978 -19.974 1.00 66.06 198 SER A O 1
ATOM 1613 N N . THR A 1 199 ? -6.481 12.521 -19.692 1.00 66.06 199 THR A N 1
ATOM 1614 C CA . THR A 1 199 ? -6.429 12.614 -18.230 1.00 66.06 199 THR A CA 1
ATOM 1615 C C . THR A 1 199 ? -5.795 11.336 -17.667 1.00 66.06 199 THR A C 1
ATOM 1617 O O . THR A 1 199 ? -6.263 10.246 -18.005 1.00 66.06 199 THR A O 1
ATOM 1620 N N . PRO A 1 200 ? -4.753 11.425 -16.821 1.00 66.25 200 PRO A N 1
ATOM 1621 C CA . PRO A 1 200 ? -4.173 10.249 -16.184 1.00 66.25 200 PRO A CA 1
ATOM 1622 C C . PRO A 1 200 ? -5.234 9.545 -15.342 1.00 66.25 200 PRO A C 1
ATOM 1624 O O . PRO A 1 200 ? -5.831 10.158 -14.459 1.00 66.25 200 PRO A O 1
ATOM 1627 N N . GLN A 1 201 ? -5.465 8.262 -15.603 1.00 68.69 201 GLN A N 1
ATOM 1628 C CA . GLN A 1 201 ? -6.360 7.458 -14.782 1.00 68.69 201 GLN A CA 1
ATOM 1629 C C . GLN A 1 201 ? -5.548 6.882 -13.623 1.00 68.69 201 GLN A C 1
ATOM 1631 O O . GLN A 1 201 ? -4.732 5.973 -13.812 1.00 68.69 201 GLN A O 1
ATOM 1636 N N . GLN A 1 202 ? -5.719 7.447 -12.430 1.00 78.00 202 GLN A N 1
ATOM 1637 C CA . GLN A 1 202 ? -5.098 6.894 -11.236 1.00 78.00 202 GLN A CA 1
ATOM 1638 C C . GLN A 1 202 ? -5.923 5.681 -10.774 1.00 78.00 202 GLN A C 1
ATOM 1640 O O . GLN A 1 202 ? -7.115 5.539 -11.033 1.00 78.00 202 GLN A O 1
ATOM 1645 N N . SER A 1 203 ? -5.246 4.680 -10.214 1.00 87.38 203 SER A N 1
ATOM 1646 C CA . SER A 1 203 ? -5.927 3.507 -9.635 1.00 87.38 203 SER A CA 1
ATOM 1647 C C . SER A 1 203 ? -6.091 3.645 -8.127 1.00 87.38 203 SER A C 1
ATOM 1649 O O . SER A 1 203 ? -6.855 2.905 -7.506 1.00 87.38 203 SER A O 1
ATOM 1651 N N . PHE A 1 204 ? -5.357 4.584 -7.536 1.00 92.31 204 PHE A N 1
ATOM 1652 C CA . PHE A 1 204 ? -5.239 4.759 -6.105 1.00 92.31 204 PHE A CA 1
ATOM 1653 C C . PHE A 1 204 ? -5.369 6.231 -5.753 1.00 92.31 204 PHE A C 1
ATOM 1655 O O . PHE A 1 204 ? -4.931 7.097 -6.504 1.00 92.31 204 PHE A O 1
ATOM 1662 N N . MET A 1 205 ? -5.898 6.491 -4.564 1.00 92.19 205 MET A N 1
ATOM 1663 C CA . MET A 1 205 ? -5.937 7.823 -3.977 1.00 92.19 205 MET A CA 1
ATOM 1664 C C . MET A 1 205 ? -5.252 7.813 -2.619 1.00 92.19 205 MET A C 1
ATOM 1666 O O . MET A 1 205 ? -5.310 6.822 -1.890 1.00 92.19 205 MET A O 1
ATOM 1670 N N . ALA A 1 206 ? -4.601 8.925 -2.290 1.00 92.44 206 ALA A N 1
ATOM 1671 C CA . ALA A 1 206 ? -3.909 9.115 -1.027 1.00 92.44 206 ALA A CA 1
ATOM 1672 C C . ALA A 1 206 ? -4.558 10.253 -0.238 1.00 92.44 206 ALA A C 1
ATOM 1674 O O . ALA A 1 206 ? -4.652 11.378 -0.723 1.00 92.44 206 ALA A O 1
ATOM 1675 N N . HIS A 1 207 ? -4.924 9.972 1.006 1.00 92.44 207 HIS A N 1
ATOM 1676 C CA . HIS A 1 207 ? -5.585 10.906 1.909 1.00 92.44 207 HIS A CA 1
ATOM 1677 C C . HIS A 1 207 ? -4.653 11.231 3.063 1.00 92.44 207 HIS A C 1
ATOM 1679 O O . HIS A 1 207 ? -4.281 10.332 3.812 1.00 92.44 207 HIS A O 1
ATOM 1685 N N . ALA A 1 208 ? -4.257 12.491 3.213 1.00 91.31 208 ALA A N 1
ATOM 1686 C CA . ALA A 1 208 ? -3.421 12.930 4.329 1.00 91.31 208 ALA A CA 1
ATOM 1687 C C . ALA A 1 208 ? -4.292 13.488 5.462 1.00 91.31 208 ALA A C 1
ATOM 1689 O O . ALA A 1 208 ? -5.184 14.298 5.207 1.00 91.31 208 ALA A O 1
ATOM 1690 N N . GLY A 1 209 ? -4.041 13.071 6.707 1.00 88.75 209 GLY A N 1
ATOM 1691 C CA . GLY A 1 209 ? -4.728 13.618 7.885 1.00 88.75 209 GLY A CA 1
ATOM 1692 C C . GLY A 1 209 ? -6.257 13.492 7.840 1.00 88.75 209 GLY A C 1
ATOM 1693 O O . GLY A 1 209 ? -6.973 14.375 8.327 1.00 88.75 209 GLY A O 1
ATOM 1694 N N . CYS A 1 210 ? -6.778 12.436 7.212 1.00 90.50 210 CYS A N 1
ATOM 1695 C CA . CYS A 1 210 ? -8.209 12.294 6.975 1.00 90.50 210 CYS A CA 1
ATOM 1696 C C . CYS A 1 210 ? -8.985 12.000 8.266 1.00 90.50 210 CYS A C 1
ATOM 1698 O O . CYS A 1 210 ? -8.466 11.401 9.206 1.00 90.50 210 CYS A O 1
ATOM 1700 N N . THR A 1 211 ? -10.258 12.401 8.309 1.00 90.81 211 THR A N 1
ATOM 1701 C CA . THR A 1 211 ? -11.146 12.069 9.434 1.00 90.81 211 THR A CA 1
ATOM 1702 C C . THR A 1 211 ? -11.904 10.790 9.123 1.00 90.81 211 THR A C 1
ATOM 1704 O O . THR A 1 211 ? -12.582 10.721 8.099 1.00 90.81 211 THR A O 1
ATOM 1707 N N . VAL A 1 212 ? -11.817 9.809 10.017 1.00 90.00 212 VAL A N 1
ATOM 1708 C CA . VAL A 1 212 ? -12.543 8.544 9.888 1.00 90.00 212 VAL A CA 1
ATOM 1709 C C . VAL A 1 212 ? -13.898 8.637 10.594 1.00 90.00 212 VAL A C 1
ATOM 1711 O O . VAL A 1 212 ? -14.018 9.207 11.684 1.00 90.00 212 VAL A O 1
ATOM 1714 N N . VAL A 1 213 ? -14.930 8.103 9.949 1.00 88.56 213 VAL A N 1
ATOM 1715 C CA . VAL A 1 213 ? -16.297 8.002 10.453 1.00 88.56 213 VAL A CA 1
ATOM 1716 C C . VAL A 1 213 ? -16.723 6.546 10.434 1.00 88.56 213 VAL A C 1
ATOM 1718 O O . VAL A 1 213 ? -16.794 5.932 9.373 1.00 88.56 213 VAL A O 1
ATOM 1721 N N . ASP A 1 214 ? -17.040 6.018 11.611 1.00 85.12 214 ASP A N 1
ATOM 1722 C CA . ASP A 1 214 ? -17.606 4.686 11.766 1.00 85.12 214 ASP A CA 1
ATOM 1723 C C . ASP A 1 214 ? -18.921 4.759 12.546 1.00 85.12 214 ASP A C 1
ATOM 1725 O O . ASP A 1 214 ? -18.953 4.918 13.770 1.00 85.12 214 ASP A O 1
ATOM 1729 N N . ASN A 1 215 ? -20.027 4.617 11.815 1.00 78.00 215 ASN A N 1
ATOM 1730 C CA . ASN A 1 215 ? -21.374 4.662 12.379 1.00 78.00 215 ASN A CA 1
ATOM 1731 C C . ASN A 1 215 ? -21.674 3.473 13.308 1.00 78.00 215 ASN A C 1
ATOM 1733 O O . ASN A 1 215 ? -22.608 3.555 14.102 1.00 78.00 215 ASN A O 1
ATOM 1737 N N . SER A 1 216 ? -20.886 2.393 13.252 1.00 79.69 216 SER A N 1
ATOM 1738 C CA . SER A 1 216 ? -21.004 1.273 14.193 1.00 79.69 216 SER A CA 1
ATOM 1739 C C . SER A 1 216 ? -20.410 1.588 15.574 1.00 79.69 216 SER A C 1
ATOM 1741 O O . SER A 1 216 ? -20.693 0.880 16.539 1.00 79.69 216 SER A O 1
ATOM 1743 N N . MET A 1 217 ? -19.633 2.674 15.696 1.00 77.75 217 MET A N 1
ATOM 1744 C CA . MET A 1 217 ? -18.902 3.054 16.908 1.00 77.75 217 MET A CA 1
ATOM 1745 C C . MET A 1 217 ? -19.214 4.495 17.362 1.00 77.75 217 MET A C 1
ATOM 1747 O O . MET A 1 217 ? -18.311 5.290 17.630 1.00 77.75 217 MET A O 1
ATOM 1751 N N . LEU A 1 218 ? -20.496 4.860 17.485 1.00 77.81 218 LEU A N 1
ATOM 1752 C CA . LEU A 1 218 ? -20.939 6.231 17.816 1.00 77.81 218 LEU A CA 1
ATOM 1753 C C . LEU A 1 218 ? -20.278 6.834 19.073 1.00 77.81 218 LEU A C 1
ATOM 1755 O O . LEU A 1 218 ? -19.959 8.024 19.103 1.00 77.81 218 LEU A O 1
ATOM 1759 N N . GLU A 1 219 ? -20.031 6.030 20.111 1.00 77.56 219 GLU A N 1
ATOM 1760 C CA . GLU A 1 219 ? -19.375 6.499 21.342 1.00 77.56 219 GLU A CA 1
ATOM 1761 C C . GLU A 1 219 ? -17.877 6.808 21.156 1.00 77.56 219 GLU A C 1
ATOM 1763 O O . GLU A 1 219 ? -17.333 7.664 21.859 1.00 77.56 219 GLU A O 1
ATOM 1768 N N . ILE A 1 220 ? -17.223 6.139 20.200 1.00 80.12 220 ILE A N 1
ATOM 1769 C CA . ILE A 1 220 ? -15.818 6.343 19.825 1.00 80.12 220 ILE A CA 1
ATOM 1770 C C . ILE A 1 220 ? -15.714 7.515 18.855 1.00 80.12 220 ILE A C 1
ATOM 1772 O O . ILE A 1 220 ? -14.755 8.285 18.941 1.00 80.12 220 ILE A O 1
ATOM 1776 N N . GLN A 1 221 ? -16.708 7.689 17.979 1.00 81.25 221 GLN A N 1
ATOM 1777 C CA . GLN A 1 221 ? -16.697 8.680 16.906 1.00 81.25 221 GLN A CA 1
ATOM 1778 C C . GLN A 1 221 ? -16.266 10.066 17.396 1.00 81.25 221 GLN A C 1
ATOM 1780 O O . GLN A 1 221 ? -15.332 10.661 16.861 1.00 81.25 221 GLN A O 1
ATOM 1785 N N . ASN A 1 222 ? -16.906 10.559 18.457 1.00 74.81 222 ASN A N 1
ATOM 1786 C CA . ASN A 1 222 ? -16.649 11.900 18.983 1.00 74.81 222 ASN A CA 1
ATOM 1787 C C . ASN A 1 222 ? -15.491 11.953 19.992 1.00 74.81 222 ASN A C 1
ATOM 1789 O O . ASN A 1 222 ? -14.869 13.002 20.157 1.00 74.81 222 ASN A O 1
ATOM 1793 N N . LYS A 1 223 ? -15.205 10.847 20.691 1.00 72.19 223 LYS A N 1
ATOM 1794 C CA . LYS A 1 223 ? -14.204 10.809 21.773 1.00 72.19 223 LYS A CA 1
ATOM 1795 C C . LYS A 1 223 ? -12.793 10.493 21.281 1.00 72.19 223 LYS A C 1
ATOM 1797 O O . LYS A 1 223 ? -11.824 10.943 21.893 1.00 72.19 223 LYS A O 1
ATOM 1802 N N . VAL A 1 224 ? -12.687 9.722 20.201 1.00 77.50 224 VAL A N 1
ATOM 1803 C CA . VAL A 1 224 ? -11.435 9.121 19.731 1.00 77.50 224 VAL A CA 1
ATOM 1804 C C . VAL A 1 224 ? -11.228 9.392 18.242 1.00 77.50 224 VAL A C 1
ATOM 1806 O O . VAL A 1 224 ? -10.303 10.123 17.902 1.00 77.50 224 VAL A O 1
ATOM 1809 N N . LEU A 1 225 ? -12.113 8.908 17.360 1.00 77.00 225 LEU A N 1
ATOM 1810 C CA . LEU A 1 225 ? -11.923 9.001 15.900 1.00 77.00 225 LEU A CA 1
ATOM 1811 C C . LEU A 1 225 ? -11.869 10.445 15.382 1.00 77.00 225 LEU A C 1
ATOM 1813 O O . LEU A 1 225 ? -11.073 10.751 14.502 1.00 77.00 225 LEU A O 1
ATOM 1817 N N . ALA A 1 226 ? -12.641 11.366 15.968 1.00 77.12 226 ALA A N 1
ATOM 1818 C CA . ALA A 1 226 ? -12.571 12.791 15.629 1.00 77.12 226 ALA A CA 1
ATOM 1819 C C . ALA A 1 226 ? -11.173 13.408 15.854 1.00 77.12 226 ALA A C 1
ATOM 1821 O O . ALA A 1 226 ? -10.816 14.392 15.203 1.00 77.12 226 ALA A O 1
ATOM 1822 N N . HIS A 1 227 ? -10.388 12.825 16.765 1.00 78.69 227 HIS A N 1
ATOM 1823 C CA . HIS A 1 227 ? -9.052 13.288 17.148 1.00 78.69 227 HIS A CA 1
ATOM 1824 C C . HIS A 1 227 ? -7.928 12.409 16.592 1.00 78.69 227 HIS A C 1
ATOM 1826 O O . HIS A 1 227 ? -6.760 12.782 16.691 1.00 78.69 227 HIS A O 1
ATOM 1832 N N . HIS A 1 228 ? -8.258 11.237 16.050 1.00 83.06 228 HIS A N 1
ATOM 1833 C CA . HIS A 1 228 ? -7.318 10.270 15.490 1.00 83.06 228 HIS A CA 1
ATOM 1834 C C . HIS A 1 228 ? -7.366 10.360 13.977 1.00 83.06 228 HIS A C 1
ATOM 1836 O O . HIS A 1 228 ? -8.183 9.727 13.312 1.00 83.06 228 HIS A O 1
ATOM 1842 N N . LYS A 1 229 ? -6.491 11.206 13.447 1.00 87.94 229 LYS A N 1
ATOM 1843 C CA . LYS A 1 229 ? -6.312 11.377 12.013 1.00 87.94 229 LYS A CA 1
ATOM 1844 C C . LYS A 1 229 ? -5.091 10.568 11.614 1.00 87.94 229 LYS A C 1
ATOM 1846 O O . LYS A 1 229 ? -4.002 10.925 12.064 1.00 87.94 229 LYS A O 1
ATOM 1851 N N . PRO A 1 230 ? -5.251 9.489 10.834 1.00 91.25 230 PRO A N 1
ATOM 1852 C CA . PRO A 1 230 ? -4.101 8.801 10.294 1.00 91.25 230 PRO A CA 1
ATOM 1853 C C . PRO A 1 230 ? -3.278 9.763 9.452 1.00 91.25 230 PRO A C 1
ATOM 1855 O O . PRO A 1 230 ? -3.824 10.588 8.709 1.00 91.25 230 PRO A O 1
ATOM 1858 N N . ASP A 1 231 ? -1.967 9.637 9.561 1.00 91.12 231 ASP A N 1
ATOM 1859 C CA . ASP A 1 231 ? -1.029 10.459 8.813 1.00 91.12 231 ASP A CA 1
ATOM 1860 C C . ASP A 1 231 ? -1.250 10.347 7.303 1.00 91.12 231 ASP A C 1
ATOM 1862 O O . ASP A 1 231 ? -1.301 11.372 6.608 1.00 91.12 231 ASP A O 1
ATOM 1866 N N . ARG A 1 232 ? -1.452 9.120 6.805 1.00 93.00 232 ARG A N 1
ATOM 1867 C CA . ARG A 1 232 ? -1.891 8.873 5.432 1.00 93.00 232 ARG A CA 1
ATOM 1868 C C . ARG A 1 232 ? -2.720 7.598 5.305 1.00 93.00 232 ARG A C 1
ATOM 1870 O O . ARG A 1 232 ? -2.435 6.592 5.947 1.00 93.00 232 ARG A O 1
ATOM 1877 N N . VAL A 1 233 ? -3.706 7.622 4.417 1.00 94.50 233 VAL A N 1
ATOM 1878 C CA . VAL A 1 233 ? -4.501 6.453 4.022 1.00 94.50 233 VAL A CA 1
ATOM 1879 C C . VAL A 1 233 ? -4.465 6.315 2.507 1.00 94.50 233 VAL A C 1
ATOM 1881 O O . VAL A 1 233 ? -4.704 7.294 1.802 1.00 94.50 233 VAL A O 1
ATOM 1884 N N . ILE A 1 234 ? -4.174 5.118 1.999 1.00 95.25 234 ILE A N 1
ATOM 1885 C CA . ILE A 1 234 ? -4.284 4.792 0.575 1.00 95.25 234 ILE A CA 1
ATOM 1886 C C . ILE A 1 234 ? -5.534 3.946 0.343 1.00 95.25 234 ILE A C 1
ATOM 1888 O O . ILE A 1 234 ? -5.807 2.977 1.060 1.00 95.25 234 ILE A O 1
ATOM 1892 N N . SER A 1 235 ? -6.283 4.330 -0.681 1.00 95.25 235 SER A N 1
ATOM 1893 C CA . SER A 1 235 ? -7.534 3.713 -1.109 1.00 95.25 235 SER A CA 1
ATOM 1894 C C . SER A 1 235 ? -7.539 3.485 -2.615 1.00 95.25 235 SER A C 1
ATOM 1896 O O . SER A 1 235 ? -6.684 4.007 -3.331 1.00 95.25 235 SER A O 1
ATOM 1898 N N . LEU A 1 236 ? -8.523 2.742 -3.114 1.00 93.19 236 LEU A N 1
ATOM 1899 C CA . LEU A 1 236 ? -8.788 2.653 -4.547 1.00 93.19 236 LEU A CA 1
ATOM 1900 C C . LEU A 1 236 ? -9.532 3.903 -5.019 1.00 93.19 236 LEU A C 1
ATOM 1902 O O . LEU A 1 236 ? -10.378 4.436 -4.296 1.00 93.19 236 LEU A O 1
ATOM 1906 N N . GLU A 1 237 ? -9.227 4.354 -6.231 1.00 91.00 237 GLU A N 1
ATOM 1907 C CA . GLU A 1 237 ? -10.053 5.345 -6.920 1.00 91.00 237 GLU A CA 1
ATOM 1908 C C . GLU A 1 237 ? -11.344 4.683 -7.413 1.00 91.00 237 GLU A C 1
ATOM 1910 O O . GLU A 1 237 ? -11.336 3.557 -7.919 1.00 91.00 237 GLU A O 1
ATOM 1915 N N . ARG A 1 238 ? -12.473 5.378 -7.280 1.00 88.81 238 ARG A N 1
ATOM 1916 C CA . ARG A 1 238 ? -13.781 4.921 -7.747 1.00 88.81 238 ARG A CA 1
ATOM 1917 C C . ARG A 1 238 ? -13.868 5.010 -9.276 1.00 88.81 238 ARG A C 1
ATOM 1919 O O . ARG A 1 238 ? -14.448 5.933 -9.850 1.00 88.81 238 ARG A O 1
ATOM 1926 N N . THR A 1 239 ? -13.316 4.000 -9.943 1.00 86.50 239 THR A N 1
ATOM 1927 C CA . THR A 1 239 ? -13.403 3.834 -11.401 1.00 86.50 239 THR A CA 1
ATOM 1928 C C . THR A 1 239 ? -14.840 3.573 -11.860 1.00 86.50 239 THR A C 1
ATOM 1930 O O . THR A 1 239 ? -15.703 3.201 -11.065 1.00 86.50 239 THR A O 1
ATOM 1933 N N . HIS A 1 240 ? -15.112 3.724 -13.162 1.00 85.62 240 HIS A N 1
ATOM 1934 C CA . HIS A 1 240 ? -16.427 3.423 -13.745 1.00 85.62 240 HIS A CA 1
ATOM 1935 C C . HIS A 1 240 ? -16.925 2.010 -13.390 1.00 85.62 240 HIS A C 1
ATOM 1937 O O . HIS A 1 240 ? -18.089 1.832 -13.034 1.00 85.62 240 HIS A O 1
ATOM 1943 N N . ASP A 1 241 ? -16.043 1.008 -13.428 1.00 84.69 241 ASP A N 1
ATOM 1944 C CA . ASP A 1 241 ? -16.413 -0.363 -13.075 1.00 84.69 241 ASP A CA 1
ATOM 1945 C C . ASP A 1 241 ? -16.765 -0.504 -11.593 1.00 84.69 241 ASP A C 1
ATOM 1947 O O . ASP A 1 241 ? -17.757 -1.156 -11.271 1.00 84.69 241 ASP A O 1
ATOM 1951 N N . ILE A 1 242 ? -16.013 0.148 -10.699 1.00 87.44 242 ILE A N 1
ATOM 1952 C CA . ILE A 1 242 ? -16.334 0.165 -9.267 1.00 87.44 242 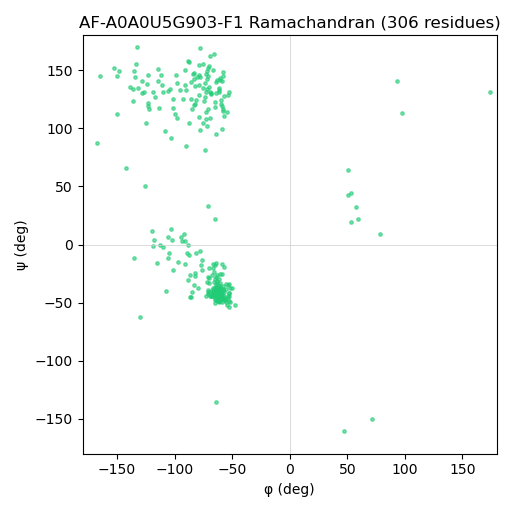ILE A CA 1
ATOM 1953 C C . ILE A 1 242 ? -17.664 0.890 -9.032 1.00 87.44 242 ILE A C 1
ATOM 1955 O O . ILE A 1 242 ? -18.491 0.377 -8.287 1.00 87.44 242 ILE A O 1
ATOM 1959 N N . LYS A 1 243 ? -17.928 2.019 -9.712 1.00 87.75 243 LYS A N 1
ATOM 1960 C CA . LYS A 1 243 ? -19.225 2.726 -9.643 1.00 87.75 243 LYS A CA 1
ATOM 1961 C C . LYS A 1 243 ? -20.381 1.810 -10.025 1.00 87.75 243 LYS A C 1
ATOM 1963 O O . LYS A 1 243 ? -21.367 1.744 -9.300 1.00 87.75 243 LYS A O 1
ATOM 1968 N N . ARG A 1 244 ? -20.246 1.079 -11.135 1.00 88.25 244 ARG A N 1
ATOM 1969 C CA . ARG A 1 244 ? -21.271 0.135 -11.599 1.00 88.25 244 ARG A CA 1
ATOM 1970 C C . ARG A 1 244 ? -21.487 -1.006 -10.605 1.00 88.25 244 ARG A C 1
ATOM 1972 O O . ARG A 1 244 ? -22.628 -1.354 -10.337 1.00 88.25 244 ARG A O 1
ATOM 1979 N N . LEU A 1 245 ? -20.410 -1.588 -10.073 1.00 85.81 245 LEU A N 1
ATOM 1980 C CA . LEU A 1 245 ? -20.504 -2.660 -9.076 1.00 85.81 245 LEU A CA 1
ATOM 1981 C C . LEU A 1 245 ? -21.162 -2.173 -7.785 1.00 85.81 245 LEU A C 1
ATOM 1983 O O . LEU A 1 245 ? -21.985 -2.881 -7.219 1.00 85.81 245 LEU A O 1
ATOM 1987 N N . MET A 1 246 ? -20.835 -0.961 -7.349 1.00 86.12 246 MET A N 1
ATOM 1988 C CA . MET A 1 246 ? -21.445 -0.356 -6.174 1.00 86.12 246 MET A CA 1
ATOM 1989 C C . MET A 1 246 ? -22.929 -0.053 -6.365 1.00 86.12 246 MET A C 1
ATOM 1991 O O . MET A 1 246 ? -23.703 -0.341 -5.471 1.00 86.12 246 MET A O 1
ATOM 1995 N N . ALA A 1 247 ? -23.334 0.464 -7.528 1.00 86.94 247 ALA A N 1
ATOM 1996 C CA . ALA A 1 247 ? -24.746 0.718 -7.829 1.00 86.94 247 ALA A CA 1
ATOM 1997 C C . ALA A 1 247 ? -25.595 -0.566 -7.899 1.00 86.94 247 ALA A C 1
ATOM 1999 O O . ALA A 1 247 ? -26.817 -0.509 -7.865 1.00 86.94 247 ALA A O 1
ATOM 2000 N N . ALA A 1 248 ? -24.958 -1.732 -8.045 1.00 85.81 248 ALA A N 1
ATOM 2001 C CA . ALA A 1 248 ? -25.628 -3.026 -7.952 1.00 85.81 248 ALA A CA 1
ATOM 2002 C C . ALA A 1 248 ? -25.692 -3.567 -6.509 1.00 85.81 248 ALA A C 1
ATOM 2004 O O . ALA A 1 248 ? -26.345 -4.579 -6.281 1.00 85.81 248 ALA A O 1
ATOM 2005 N N . ASN A 1 249 ? -24.997 -2.929 -5.559 1.00 84.19 249 ASN A N 1
ATOM 2006 C CA . ASN A 1 249 ? -24.841 -3.365 -4.170 1.00 84.19 249 ASN A CA 1
ATOM 2007 C C . ASN A 1 249 ? -24.876 -2.140 -3.236 1.00 84.19 249 ASN A C 1
ATOM 2009 O O . ASN A 1 249 ? -23.869 -1.771 -2.621 1.00 84.19 249 ASN A O 1
ATOM 2013 N N . ASP A 1 250 ? -26.031 -1.472 -3.178 1.00 82.62 250 ASP A N 1
ATOM 2014 C CA . ASP A 1 250 ? -26.215 -0.199 -2.461 1.00 82.62 250 ASP A CA 1
ATOM 2015 C C . ASP A 1 250 ? -26.015 -0.306 -0.934 1.00 82.62 250 ASP A C 1
ATOM 2017 O O . ASP A 1 250 ? -25.839 0.700 -0.245 1.00 82.62 250 ASP A O 1
ATOM 2021 N N . ASP A 1 251 ? -26.021 -1.522 -0.387 1.00 84.00 251 ASP A N 1
ATOM 2022 C CA . ASP A 1 251 ? -25.769 -1.825 1.023 1.00 84.00 251 ASP A CA 1
ATOM 2023 C C . ASP A 1 251 ? -24.275 -1.766 1.399 1.00 84.00 251 ASP A C 1
ATOM 2025 O O . ASP A 1 251 ? -23.918 -1.630 2.578 1.00 84.00 251 ASP A O 1
ATOM 2029 N N . ILE A 1 252 ? -23.378 -1.813 0.410 1.00 83.88 252 ILE A N 1
ATOM 2030 C CA . ILE A 1 252 ? -21.935 -1.781 0.635 1.00 83.88 252 ILE A CA 1
ATOM 2031 C C . ILE A 1 252 ? -21.480 -0.347 0.903 1.00 83.88 252 ILE A C 1
ATOM 2033 O O . ILE A 1 252 ? -21.383 0.495 0.011 1.00 83.88 252 ILE A O 1
ATOM 2037 N N . THR A 1 253 ? -21.089 -0.080 2.151 1.00 88.06 253 THR A N 1
ATOM 2038 C CA . THR A 1 253 ? -20.399 1.166 2.502 1.00 88.06 253 THR A CA 1
ATOM 2039 C C . THR A 1 253 ? -18.977 1.153 1.926 1.00 88.06 253 THR A C 1
ATOM 2041 O O . THR A 1 253 ? -18.163 0.335 2.349 1.00 88.06 253 THR A O 1
ATOM 2044 N N . PRO A 1 254 ? -18.629 2.061 1.004 1.00 89.56 254 PRO A N 1
ATOM 2045 C CA . PRO A 1 254 ? -17.375 1.980 0.256 1.00 89.56 254 PRO A CA 1
ATOM 2046 C C . PRO A 1 254 ? -16.164 2.544 0.995 1.00 89.56 254 PRO A C 1
ATOM 2048 O O . PRO A 1 254 ? -15.032 2.177 0.696 1.00 89.56 254 PRO A O 1
ATOM 2051 N N . THR A 1 255 ? -16.380 3.490 1.905 1.00 92.19 255 THR A N 1
ATOM 2052 C CA . THR A 1 255 ? -15.320 4.216 2.596 1.00 92.19 255 THR A CA 1
ATOM 2053 C C . THR A 1 255 ? -15.813 4.676 3.960 1.00 92.19 255 THR A C 1
ATOM 2055 O O . THR A 1 255 ? -17.007 4.887 4.168 1.00 92.19 255 THR A O 1
ATOM 2058 N N . VAL A 1 256 ? -14.873 4.805 4.891 1.00 91.31 256 VAL A N 1
ATOM 2059 C CA . VAL A 1 256 ? -15.069 5.399 6.222 1.00 91.31 256 VAL A CA 1
ATOM 2060 C C . VAL A 1 256 ? -14.431 6.786 6.294 1.00 91.31 256 VAL A C 1
ATOM 2062 O O . VAL A 1 256 ? -14.363 7.384 7.360 1.00 91.31 256 VAL A O 1
ATOM 2065 N N . ILE A 1 257 ? -13.927 7.317 5.180 1.00 92.06 257 ILE A N 1
ATOM 2066 C CA . ILE A 1 257 ? -13.330 8.650 5.138 1.00 92.06 257 ILE A CA 1
ATOM 2067 C C . ILE A 1 257 ? -14.451 9.688 5.018 1.00 92.06 257 ILE A C 1
ATOM 2069 O O . ILE A 1 257 ? -15.292 9.632 4.122 1.00 92.06 257 ILE A O 1
ATOM 2073 N N . LYS A 1 258 ? -14.488 10.642 5.953 1.00 89.62 258 LYS A N 1
ATOM 2074 C CA . LYS A 1 258 ? -15.531 11.671 6.011 1.00 89.62 258 LYS A CA 1
ATOM 2075 C C . LYS A 1 258 ? -15.534 12.533 4.747 1.00 89.62 258 LYS A C 1
ATOM 2077 O O . LYS A 1 258 ? -14.495 13.080 4.389 1.00 89.62 258 LYS A O 1
ATOM 2082 N N . ASN A 1 259 ? -16.723 12.757 4.183 1.00 86.94 259 ASN A N 1
ATOM 2083 C CA . ASN A 1 259 ? -16.957 13.596 2.998 1.00 86.94 259 ASN A CA 1
ATOM 2084 C C . ASN A 1 259 ? -16.199 13.134 1.740 1.00 86.94 259 ASN A C 1
ATOM 2086 O O . ASN A 1 259 ? -15.983 13.937 0.835 1.00 86.94 259 ASN A O 1
ATOM 2090 N N . ASP A 1 260 ? -15.794 11.867 1.682 1.00 87.94 260 ASP A N 1
ATOM 2091 C CA . ASP A 1 260 ? -15.093 11.308 0.535 1.00 87.94 260 ASP A CA 1
ATOM 2092 C C . ASP A 1 260 ? -16.048 10.485 -0.331 1.00 87.94 260 ASP A C 1
ATOM 2094 O O . ASP A 1 260 ? -16.622 9.484 0.104 1.00 87.94 260 ASP A O 1
ATOM 2098 N N . MET A 1 261 ? -16.223 10.941 -1.569 1.00 82.38 261 MET A N 1
ATOM 2099 C CA . MET A 1 261 ? -17.128 10.345 -2.549 1.00 82.38 261 MET A CA 1
ATOM 2100 C C . MET A 1 261 ? -16.389 9.658 -3.695 1.00 82.38 261 MET A C 1
ATOM 2102 O O . MET A 1 261 ? -17.034 9.048 -4.550 1.00 82.38 261 MET A O 1
ATOM 2106 N N . ASP A 1 262 ? -15.061 9.709 -3.708 1.00 89.50 262 ASP A N 1
ATOM 2107 C CA . ASP A 1 262 ? -14.255 9.210 -4.819 1.00 89.50 262 ASP A CA 1
ATOM 2108 C C . ASP A 1 262 ? -13.384 8.025 -4.405 1.00 89.50 262 ASP A C 1
ATOM 2110 O O . ASP A 1 262 ? -12.919 7.282 -5.268 1.00 89.50 262 ASP A O 1
ATOM 2114 N N . SER A 1 263 ? -13.194 7.781 -3.102 1.00 91.62 263 SER A N 1
ATOM 2115 C CA . SER A 1 263 ? -12.471 6.598 -2.639 1.00 91.62 263 SER A CA 1
ATOM 2116 C C . SER A 1 263 ? -13.351 5.397 -2.380 1.00 91.62 263 SER A C 1
ATOM 2118 O O . SER A 1 263 ? -14.524 5.483 -2.003 1.00 91.62 263 SER A O 1
ATOM 2120 N N . CYS A 1 264 ? -12.737 4.236 -2.569 1.00 92.75 264 CYS A N 1
ATOM 2121 C CA . CYS A 1 264 ? -13.289 2.957 -2.174 1.00 92.75 264 CYS A CA 1
ATOM 2122 C C . CYS A 1 264 ? -12.221 2.126 -1.465 1.00 92.75 264 CYS A C 1
ATOM 2124 O O . CYS A 1 264 ? -11.050 2.140 -1.844 1.00 92.75 264 CYS A O 1
ATOM 2126 N N . PHE A 1 265 ? -12.658 1.361 -0.469 1.00 92.44 265 PHE A N 1
ATOM 2127 C CA . PHE A 1 265 ? -11.912 0.276 0.162 1.00 92.44 265 PHE A CA 1
ATOM 2128 C C . PHE A 1 265 ? -10.496 0.698 0.593 1.00 92.44 265 PHE A C 1
ATOM 2130 O O . PHE A 1 265 ? -9.517 0.194 0.042 1.00 92.44 265 PHE A O 1
ATOM 2137 N N . PRO A 1 266 ? -10.358 1.645 1.544 1.00 94.12 266 PRO A N 1
ATOM 2138 C CA . PRO A 1 266 ? -9.054 1.984 2.110 1.00 94.12 266 PRO A CA 1
ATOM 2139 C C . PRO A 1 266 ? -8.341 0.718 2.610 1.00 94.12 266 PRO A C 1
ATOM 2141 O O . PRO A 1 266 ? -8.945 -0.123 3.283 1.00 94.12 266 PRO A O 1
ATOM 2144 N N . PHE A 1 267 ? -7.071 0.563 2.231 1.00 91.81 267 PHE A N 1
ATOM 2145 C CA . PHE A 1 267 ? -6.338 -0.700 2.396 1.00 91.81 267 PHE A CA 1
ATOM 2146 C C . PHE A 1 267 ? -4.916 -0.543 2.942 1.00 91.81 267 PHE A C 1
ATOM 2148 O O . PHE A 1 267 ? -4.301 -1.539 3.313 1.00 91.81 267 PHE A O 1
ATOM 2155 N N . LEU A 1 268 ? -4.378 0.677 3.001 1.00 93.38 268 LEU A N 1
ATOM 2156 C CA . LEU A 1 268 ? -3.071 0.943 3.597 1.00 93.38 268 LEU A CA 1
ATOM 2157 C C . LEU A 1 268 ? -3.158 2.190 4.470 1.00 93.38 268 LEU A C 1
ATOM 2159 O O . LEU A 1 268 ? -3.519 3.261 3.989 1.00 93.38 268 LEU A O 1
ATOM 2163 N N . VAL A 1 269 ? -2.800 2.041 5.740 1.00 93.38 269 VAL A N 1
ATOM 2164 C CA . VAL A 1 269 ? -2.677 3.137 6.701 1.00 93.38 269 VAL A CA 1
ATOM 2165 C C . VAL A 1 269 ? -1.201 3.313 7.016 1.00 93.38 269 VAL A C 1
ATOM 2167 O O . VAL A 1 269 ? -0.500 2.340 7.279 1.00 93.38 269 VAL A O 1
ATOM 2170 N N . ILE A 1 270 ? -0.734 4.552 6.960 1.00 92.25 270 ILE A N 1
ATOM 2171 C CA . ILE A 1 270 ? 0.638 4.930 7.277 1.00 92.25 270 ILE A CA 1
ATOM 2172 C C . ILE A 1 270 ? 0.560 5.886 8.450 1.00 92.25 270 ILE A C 1
ATOM 2174 O O . ILE A 1 270 ? -0.217 6.840 8.414 1.00 92.25 270 ILE A O 1
ATOM 2178 N N . GLU A 1 271 ? 1.372 5.612 9.460 1.00 90.81 271 GLU A N 1
ATOM 2179 C CA . GLU A 1 271 ? 1.522 6.433 10.649 1.00 90.81 271 GLU A CA 1
ATOM 2180 C C . GLU A 1 271 ? 3.003 6.545 10.980 1.00 90.81 271 GLU A C 1
ATOM 2182 O O . GLU A 1 271 ? 3.732 5.551 10.969 1.00 90.81 271 GLU A O 1
ATOM 2187 N N . ALA A 1 272 ? 3.443 7.761 11.270 1.00 86.38 272 ALA A N 1
ATOM 2188 C CA . ALA A 1 272 ? 4.787 8.039 11.726 1.00 86.38 272 ALA A CA 1
ATOM 2189 C C . ALA A 1 272 ? 4.690 8.872 12.998 1.00 86.38 272 ALA A C 1
ATOM 2191 O O . ALA A 1 272 ? 3.970 9.864 13.060 1.00 86.38 272 ALA A O 1
ATOM 2192 N N . LYS A 1 273 ? 5.409 8.468 14.041 1.00 82.81 273 LYS A N 1
ATOM 2193 C CA . LYS A 1 273 ? 5.496 9.237 15.281 1.00 82.81 273 LYS A CA 1
ATOM 2194 C C . LYS A 1 273 ? 6.923 9.219 15.782 1.00 82.81 273 LYS A C 1
ATOM 2196 O O . LYS A 1 273 ? 7.560 8.171 15.819 1.00 82.81 273 LYS A O 1
ATOM 2201 N N . SER A 1 274 ? 7.417 10.380 16.195 1.00 73.69 274 SER A N 1
ATOM 2202 C CA . SER A 1 274 ? 8.661 10.446 16.961 1.00 73.69 274 SER A CA 1
ATOM 2203 C C . SER A 1 274 ? 8.528 9.669 18.280 1.00 73.69 274 SER A C 1
ATOM 2205 O O . SER A 1 274 ? 7.497 9.753 18.948 1.00 73.69 274 SER A O 1
ATOM 2207 N N . GLU A 1 275 ? 9.584 8.964 18.701 1.00 69.06 275 GLU A N 1
ATOM 2208 C CA . GLU A 1 275 ? 9.650 8.203 19.968 1.00 69.06 275 GLU A CA 1
ATOM 2209 C C . GLU A 1 275 ? 9.716 9.105 21.224 1.00 69.06 275 GLU A C 1
ATOM 2211 O O . GLU A 1 275 ? 10.372 8.807 22.223 1.00 69.06 275 GLU A O 1
ATOM 2216 N N . LYS A 1 276 ? 9.075 10.276 21.201 1.00 65.56 276 LYS A N 1
ATOM 2217 C CA . LYS A 1 276 ? 9.114 11.214 22.323 1.00 65.56 276 LYS A CA 1
ATOM 2218 C C . LYS A 1 276 ? 8.213 10.725 23.455 1.00 65.56 276 LYS A C 1
ATOM 2220 O O . LYS A 1 276 ? 7.000 10.899 23.412 1.00 65.56 276 LYS A O 1
ATOM 2225 N N . GLY A 1 277 ? 8.830 10.191 24.508 1.00 57.72 277 GLY A N 1
ATOM 2226 C CA . GLY A 1 277 ? 8.176 9.956 25.800 1.00 57.72 277 GLY A CA 1
ATOM 2227 C C . GLY A 1 277 ? 7.278 8.717 25.873 1.00 57.72 277 GLY A C 1
ATOM 2228 O O . GLY A 1 277 ? 6.597 8.536 26.879 1.00 57.72 277 GLY A O 1
ATOM 2229 N N . THR A 1 278 ? 7.289 7.856 24.853 1.00 61.53 278 THR A N 1
ATOM 2230 C CA . THR A 1 278 ? 6.617 6.547 24.854 1.00 61.53 278 THR A CA 1
ATOM 2231 C C . THR A 1 278 ? 7.582 5.480 24.360 1.00 61.53 278 THR A C 1
ATOM 2233 O O . THR A 1 278 ? 8.260 5.692 23.359 1.00 61.53 278 THR A O 1
ATOM 2236 N N . VAL A 1 279 ? 7.648 4.341 25.049 1.00 65.06 279 VAL A N 1
ATOM 2237 C CA . VAL A 1 279 ? 8.460 3.200 24.610 1.00 65.06 279 VAL A CA 1
ATOM 2238 C C . VAL A 1 279 ? 7.707 2.451 23.511 1.00 65.06 279 VAL A C 1
ATOM 2240 O O . VAL A 1 279 ? 6.552 2.076 23.704 1.00 65.06 279 VAL A O 1
ATOM 2243 N N . GLY A 1 280 ? 8.366 2.208 22.378 1.00 75.06 280 GLY A N 1
ATOM 2244 C CA . GLY A 1 280 ? 7.813 1.419 21.277 1.00 75.06 280 GLY A CA 1
ATOM 2245 C C . GLY A 1 280 ? 6.692 2.122 20.503 1.00 75.06 280 GLY A C 1
ATOM 2246 O O . GLY A 1 280 ? 6.665 3.345 20.382 1.00 75.06 280 GLY A O 1
ATOM 2247 N N . PHE A 1 281 ? 5.767 1.326 19.962 1.00 83.25 281 PHE A N 1
ATOM 2248 C CA . PHE A 1 281 ? 4.751 1.768 18.999 1.00 83.25 281 PHE A CA 1
ATOM 2249 C C . PHE A 1 281 ? 3.403 2.156 19.625 1.00 83.25 281 PHE A C 1
ATOM 2251 O O . PHE A 1 281 ? 2.471 2.491 18.905 1.00 83.25 281 PHE A O 1
ATOM 2258 N N . ASP A 1 282 ? 3.294 2.188 20.951 1.00 83.56 282 ASP A N 1
ATOM 2259 C CA . ASP A 1 282 ? 2.037 2.395 21.689 1.00 83.56 282 ASP A CA 1
ATOM 2260 C C . ASP A 1 282 ? 1.278 3.689 21.297 1.00 83.56 282 ASP A C 1
ATOM 2262 O O . ASP A 1 282 ? 0.046 3.731 21.255 1.00 83.56 282 ASP A O 1
ATOM 2266 N N . SER A 1 283 ? 1.987 4.766 20.946 1.00 82.81 283 SER A N 1
ATOM 2267 C CA . SER A 1 283 ? 1.355 5.990 20.428 1.00 82.81 283 SER A CA 1
ATOM 2268 C C . SER A 1 283 ? 0.707 5.788 19.053 1.00 82.81 283 SER A C 1
ATOM 2270 O O . SER A 1 283 ? -0.436 6.209 18.856 1.00 82.81 283 SER A O 1
ATOM 2272 N N . ILE A 1 284 ? 1.409 5.107 18.145 1.00 87.88 284 ILE A N 1
ATOM 2273 C CA . ILE A 1 284 ? 0.940 4.743 16.804 1.00 87.88 284 ILE A CA 1
ATOM 2274 C C . ILE A 1 284 ? -0.234 3.774 16.903 1.00 87.88 284 ILE A C 1
ATOM 2276 O O . ILE A 1 284 ? -1.273 3.989 16.282 1.00 87.88 284 ILE A O 1
ATOM 2280 N N . GLU A 1 285 ? -0.097 2.740 17.726 1.00 88.38 285 GLU A N 1
ATOM 2281 C CA . GLU A 1 285 ? -1.108 1.718 17.976 1.00 88.38 285 GLU A CA 1
ATOM 2282 C C . GLU A 1 285 ? -2.433 2.340 18.418 1.00 88.38 285 GLU A C 1
ATOM 2284 O O . GLU A 1 285 ? -3.466 2.130 17.781 1.00 88.38 285 GLU A O 1
ATOM 2289 N N . ARG A 1 286 ? -2.413 3.203 19.442 1.00 85.06 286 ARG A N 1
ATOM 2290 C CA . ARG A 1 286 ? -3.632 3.883 19.902 1.00 85.06 286 ARG A CA 1
ATOM 2291 C C . ARG A 1 286 ? -4.252 4.780 18.841 1.00 85.06 286 ARG A C 1
ATOM 2293 O O . ARG A 1 286 ? -5.475 4.852 18.779 1.00 85.06 286 ARG A O 1
ATOM 2300 N N . GLN A 1 287 ? -3.437 5.479 18.051 1.00 85.88 287 GLN A N 1
ATOM 2301 C CA . GLN A 1 287 ? -3.924 6.395 17.017 1.00 85.88 287 GLN A CA 1
ATOM 2302 C C . GLN A 1 287 ? -4.532 5.661 15.817 1.00 85.88 287 GLN A C 1
ATOM 2304 O O . GLN A 1 287 ? -5.458 6.171 15.190 1.00 85.88 287 GLN A O 1
ATOM 2309 N N . THR A 1 288 ? -4.023 4.475 15.490 1.00 90.31 288 THR A N 1
ATOM 2310 C CA . THR A 1 288 ? -4.383 3.757 14.260 1.00 90.31 288 THR A CA 1
ATOM 2311 C C . THR A 1 288 ? -5.386 2.630 14.475 1.00 90.31 288 THR A C 1
ATOM 2313 O O . THR A 1 288 ? -6.098 2.294 13.532 1.00 90.31 288 THR A O 1
ATOM 2316 N N . ALA A 1 289 ? -5.523 2.095 15.693 1.00 91.31 289 ALA A N 1
ATOM 2317 C CA . ALA A 1 289 ? -6.381 0.945 15.988 1.00 91.31 289 ALA A CA 1
ATOM 2318 C C . ALA A 1 289 ? -7.831 1.107 15.504 1.00 91.31 289 ALA A C 1
ATOM 2320 O O . ALA A 1 289 ? -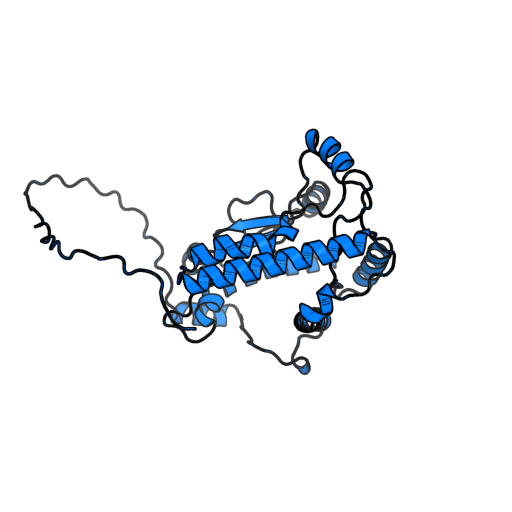8.341 0.270 14.759 1.00 91.31 289 ALA A O 1
ATOM 2321 N N . PHE A 1 290 ? -8.501 2.195 15.896 1.00 90.75 290 PHE A N 1
ATOM 2322 C CA . PHE A 1 290 ? -9.897 2.422 15.512 1.00 90.75 290 PHE A CA 1
ATOM 2323 C C . PHE A 1 290 ? -10.063 2.766 14.026 1.00 90.75 290 PHE A C 1
ATOM 2325 O O . PHE A 1 290 ? -10.961 2.191 13.408 1.00 90.75 290 PHE A O 1
ATOM 2332 N N . PRO A 1 291 ? -9.216 3.627 13.419 1.00 91.62 291 PRO A N 1
ATOM 2333 C CA . PRO A 1 291 ? -9.192 3.785 11.968 1.00 91.62 291 PRO A CA 1
ATOM 2334 C C . PRO A 1 291 ? -9.050 2.460 11.212 1.00 91.62 291 PRO A C 1
ATOM 2336 O O . PRO A 1 291 ? -9.849 2.188 10.319 1.00 91.62 291 PRO A O 1
ATOM 2339 N N . ILE A 1 292 ? -8.089 1.613 11.592 1.00 92.62 292 ILE A N 1
ATOM 2340 C CA . ILE A 1 292 ? -7.851 0.316 10.945 1.00 92.62 292 ILE A CA 1
ATOM 2341 C C . ILE A 1 292 ? -9.066 -0.599 11.110 1.00 92.62 292 ILE A C 1
ATOM 2343 O O . ILE A 1 292 ? -9.520 -1.170 10.121 1.00 92.62 292 ILE A O 1
ATOM 2347 N N . ARG A 1 293 ? -9.642 -0.700 12.316 1.00 91.56 293 ARG A N 1
ATOM 2348 C CA . ARG A 1 293 ? -10.861 -1.490 12.552 1.00 91.56 293 ARG A CA 1
ATOM 2349 C C . ARG A 1 293 ? -12.000 -1.065 11.625 1.00 91.56 293 ARG A C 1
ATOM 2351 O O . ARG A 1 293 ? -12.579 -1.919 10.964 1.00 91.56 293 ARG A O 1
ATOM 2358 N N . ALA A 1 294 ? -12.285 0.235 11.538 1.00 90.81 294 ALA A N 1
ATOM 2359 C CA . ALA A 1 294 ? -13.355 0.754 10.685 1.00 90.81 294 ALA A CA 1
ATOM 2360 C C . ALA A 1 294 ? -13.144 0.381 9.203 1.00 90.81 294 ALA A C 1
ATOM 2362 O O . ALA A 1 294 ? -14.083 0.007 8.498 1.00 90.81 294 ALA A O 1
ATOM 2363 N N . MET A 1 295 ? -11.895 0.442 8.727 1.00 92.25 295 MET A N 1
ATOM 2364 C CA . MET A 1 295 ? -11.536 0.059 7.357 1.00 92.25 295 MET A CA 1
ATOM 2365 C C . MET A 1 295 ? -11.637 -1.458 7.132 1.00 92.25 295 MET A C 1
ATOM 2367 O O . MET A 1 295 ? -12.156 -1.889 6.101 1.00 92.25 295 MET A O 1
ATOM 2371 N N . LEU A 1 296 ? -11.203 -2.276 8.095 1.00 91.44 296 LEU A N 1
ATOM 2372 C CA . LEU A 1 296 ? -11.338 -3.736 8.043 1.00 91.44 296 LEU A CA 1
ATOM 2373 C C . LEU A 1 296 ? -12.807 -4.178 8.058 1.00 91.44 296 LEU A C 1
ATOM 2375 O O . LEU A 1 296 ? -13.173 -5.098 7.328 1.00 91.44 296 LEU A O 1
ATOM 2379 N N . ASP A 1 297 ? -13.666 -3.498 8.819 1.00 89.81 297 ASP A N 1
ATOM 2380 C CA . ASP A 1 297 ? -15.104 -3.782 8.866 1.00 89.81 297 ASP A CA 1
ATOM 2381 C C . ASP A 1 297 ? -15.785 -3.547 7.506 1.00 89.81 297 ASP A C 1
ATOM 2383 O O . ASP A 1 297 ? -16.743 -4.246 7.165 1.00 89.81 297 ASP A O 1
ATOM 2387 N N . ILE A 1 298 ? -15.298 -2.600 6.691 1.00 89.62 298 ILE A N 1
ATOM 2388 C CA . ILE A 1 298 ? -15.740 -2.464 5.292 1.00 89.62 298 ILE A CA 1
ATOM 2389 C C . ILE A 1 298 ? -15.323 -3.692 4.479 1.00 89.62 298 ILE A C 1
ATOM 2391 O O . ILE A 1 298 ? -16.150 -4.281 3.783 1.00 89.62 298 ILE A O 1
ATOM 2395 N N . GLN A 1 299 ? -14.051 -4.088 4.562 1.00 87.44 299 GLN A N 1
ATOM 2396 C CA . GLN A 1 299 ? -13.527 -5.212 3.780 1.00 87.44 299 GLN A CA 1
ATOM 2397 C C . GLN A 1 299 ? -14.240 -6.525 4.136 1.00 87.44 299 GLN A C 1
ATOM 2399 O O . GLN A 1 299 ? -14.601 -7.294 3.249 1.00 87.44 299 GLN A O 1
ATOM 2404 N N . LYS A 1 300 ? -14.536 -6.752 5.419 1.00 87.12 300 LYS A N 1
ATOM 2405 C CA . LYS A 1 300 ? -15.276 -7.932 5.889 1.00 87.12 300 LYS A CA 1
ATOM 2406 C C . LYS A 1 300 ? -16.721 -7.965 5.386 1.00 87.12 300 LYS A C 1
ATOM 2408 O O . LYS A 1 300 ? -17.218 -9.025 5.005 1.00 87.12 300 LYS A O 1
ATOM 2413 N N . ARG A 1 301 ? -17.403 -6.815 5.364 1.00 85.06 301 ARG A N 1
ATOM 2414 C CA . ARG A 1 301 ? -18.747 -6.703 4.771 1.00 85.06 301 ARG A CA 1
ATOM 2415 C C . ARG A 1 301 ? -18.725 -7.007 3.275 1.00 85.06 301 ARG A C 1
ATOM 2417 O O . ARG A 1 301 ? -19.575 -7.759 2.814 1.00 85.06 301 ARG A O 1
ATOM 2424 N N . LEU A 1 302 ? -17.712 -6.522 2.554 1.00 83.44 302 LEU A N 1
ATOM 2425 C CA . LEU A 1 302 ? -17.518 -6.832 1.136 1.00 83.44 302 LEU A CA 1
ATOM 2426 C C . LEU A 1 302 ? -17.307 -8.337 0.893 1.00 83.44 302 LEU A C 1
ATOM 2428 O O . LEU A 1 302 ? -17.920 -8.903 -0.007 1.00 83.44 302 LEU A O 1
ATOM 2432 N N . GLU A 1 303 ? -16.483 -9.002 1.709 1.00 81.44 303 GLU A N 1
ATOM 2433 C CA . GLU A 1 303 ? -16.294 -10.460 1.630 1.00 81.44 303 GLU A CA 1
ATOM 2434 C C . GLU A 1 303 ? -17.600 -11.233 1.869 1.00 81.44 303 GLU A C 1
ATOM 2436 O O . GLU A 1 303 ? -17.848 -12.253 1.225 1.00 81.44 303 GLU A O 1
ATOM 2441 N N . THR A 1 304 ? -18.434 -10.745 2.789 1.00 80.38 304 THR A N 1
ATOM 2442 C CA . THR A 1 304 ? -19.696 -11.395 3.163 1.00 80.38 304 THR A CA 1
ATOM 2443 C C . THR A 1 304 ? -20.735 -11.234 2.053 1.00 80.38 304 THR A C 1
ATOM 2445 O O . THR A 1 304 ? -21.353 -12.218 1.663 1.00 80.38 304 THR A O 1
ATOM 2448 N N . ALA A 1 305 ? -20.861 -10.029 1.485 1.00 76.56 305 ALA A N 1
ATOM 2449 C CA . ALA A 1 305 ? -21.737 -9.751 0.346 1.00 76.56 305 ALA A CA 1
ATOM 2450 C C . ALA A 1 305 ? -21.341 -10.546 -0.910 1.00 76.56 305 ALA A C 1
ATOM 2452 O O . ALA A 1 305 ? -22.202 -11.026 -1.631 1.00 76.56 305 ALA A O 1
ATOM 2453 N N . GLY A 1 306 ? -20.039 -10.738 -1.154 1.00 65.81 306 GLY A N 1
ATOM 24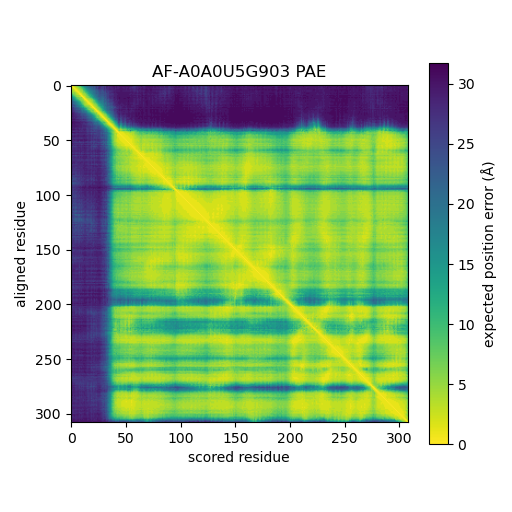54 C CA . GLY A 1 306 ? -19.550 -11.533 -2.286 1.00 65.81 306 GLY A CA 1
ATOM 2455 C C . GLY A 1 306 ? -19.630 -13.056 -2.108 1.00 65.81 306 GLY A C 1
ATOM 2456 O O . GLY A 1 306 ? -19.280 -13.777 -3.042 1.00 65.81 306 GLY A O 1
ATOM 2457 N N . SER A 1 307 ? -20.018 -13.544 -0.925 1.00 59.16 307 SER A N 1
ATOM 2458 C CA . SER A 1 307 ? -20.152 -14.979 -0.617 1.00 59.16 307 SER A CA 1
ATOM 2459 C C . SER A 1 307 ? -21.610 -15.459 -0.557 1.00 59.16 307 SER A C 1
ATOM 2461 O O . SER A 1 307 ? -21.828 -16.662 -0.401 1.00 59.16 307 SER A O 1
ATOM 2463 N N . ALA A 1 308 ? -22.574 -14.537 -0.634 1.00 44.50 308 ALA A N 1
ATOM 2464 C CA . ALA A 1 308 ? -24.010 -14.804 -0.722 1.00 44.50 308 ALA A CA 1
ATOM 2465 C C . ALA A 1 308 ? -24.455 -14.913 -2.189 1.00 44.50 308 ALA A C 1
ATOM 2467 O O . ALA A 1 308 ? -25.391 -15.702 -2.447 1.00 44.50 308 ALA A O 1
#

Nearest PDB structures (foldseek):
  8pvk-assembly1_LR  TM=3.357E-01  e=1.849E+00  Thermochaetoides thermophila DSM 1495
  8c3a-assembly2_BM  TM=3.976E-01  e=3.633E+00  Candida albicans
  6q8y-assembly1_BF  TM=3.755E-01  e=4.108E+00  Saccharomyces cerevisiae
  9f1b-assembly1_BR  TM=3.262E-01  e=8.074E+00  Oryctolagus cuniculus

Secondary structure (DSSP, 8-state):
--------PPPP--PPPPPP--------------PPPP-PPPPHHHHHHHHHHTT-----S--GGGS-GGGHHHHHHHHHHHT--HHHHTT---TT-HHHHHHHHHHHHHHHHHHHHHHHHHHTT--HHHHHHHHHHHHHHHHHS-SB-TTT--BS---SS----SSHHHHHHHHHHHHT--B----HHHHHHHHTTS----SEEEEESPPB--GGGHHHIIIIITT---SEEEEEE--HHHHHHHHT-TT-----BTT-SSEEEEEEEE-----SSSSTTHHHHHHHHHHHHHHHHHHHHHHHHTT-